Protein AF-A0A661D2Q2-F1 (afdb_monomer)

Nearest PDB structures (foldseek):
  5k8j-assembly1_B  TM=7.594E-01  e=9.025E-04  Caulobacter vibrioides CB15
  6a7v-assembly1_E  TM=7.269E-01  e=4.805E-04  Mycobacterium tuberculosis H37Rv
  5wzf-assembly1_A  TM=7.822E-01  e=3.571E-03  Mycobacterium tuberculosis H37Rv
  5x3t-assembly1_H  TM=7.575E-01  e=4.004E-03  Mycobacterium tuberculosis H37Rv

Structure (mmCIF, N/CA/C/O backbone):
data_AF-A0A661D2Q2-F1
#
_entry.id   AF-A0A661D2Q2-F1
#
loop_
_atom_site.group_PDB
_atom_site.id
_atom_site.type_symbol
_atom_site.label_atom_id
_atom_site.label_alt_id
_atom_site.label_comp_id
_atom_site.label_asym_id
_atom_site.label_entity_id
_atom_site.label_seq_id
_atom_site.pdbx_PDB_ins_code
_atom_site.Cartn_x
_atom_site.Cartn_y
_atom_site.Cartn_z
_atom_site.occupancy
_atom_site.B_iso_or_equiv
_atom_site.auth_seq_id
_atom_site.auth_comp_id
_atom_site.auth_asym_id
_atom_site.auth_atom_id
_atom_site.pdbx_PDB_model_num
ATOM 1 N N . MET A 1 1 ? -8.482 -18.366 -6.933 1.00 68.25 1 MET A N 1
ATOM 2 C CA . MET A 1 1 ? -9.288 -17.182 -6.564 1.00 68.25 1 MET A CA 1
ATOM 3 C C . MET A 1 1 ? -8.490 -15.946 -6.938 1.00 68.25 1 MET A C 1
ATOM 5 O O . MET A 1 1 ? -7.270 -16.013 -6.867 1.00 68.25 1 MET A O 1
ATOM 9 N N . GLN A 1 2 ? -9.140 -14.883 -7.417 1.00 86.88 2 GLN A N 1
ATOM 10 C CA . GLN A 1 2 ? -8.459 -13.599 -7.615 1.00 86.88 2 GLN A CA 1
ATOM 11 C C . GLN A 1 2 ? -8.258 -12.943 -6.251 1.00 86.88 2 GLN A C 1
ATOM 13 O O . GLN A 1 2 ? -9.174 -12.979 -5.433 1.00 86.88 2 GLN A O 1
ATOM 18 N N . SER A 1 3 ? -7.082 -12.368 -6.014 1.00 96.06 3 SER A N 1
ATOM 19 C CA . SER A 1 3 ? -6.831 -11.619 -4.785 1.00 96.06 3 SER A CA 1
ATOM 20 C C . SER A 1 3 ? -7.649 -10.328 -4.757 1.00 96.06 3 SER A C 1
ATOM 22 O O . SER A 1 3 ? -7.970 -9.741 -5.795 1.00 96.06 3 SER A O 1
ATOM 24 N N . THR A 1 4 ? -7.977 -9.882 -3.559 1.00 97.88 4 THR A N 1
ATOM 25 C CA . THR A 1 4 ? -8.822 -8.728 -3.274 1.00 97.88 4 THR A CA 1
ATOM 26 C C . THR A 1 4 ? -7.979 -7.504 -2.924 1.00 97.88 4 THR A C 1
ATOM 28 O O . THR A 1 4 ? -6.923 -7.608 -2.302 1.00 97.88 4 THR A O 1
ATOM 31 N N . VAL A 1 5 ? -8.417 -6.323 -3.359 1.00 98.19 5 VAL A N 1
ATOM 32 C CA . VAL A 1 5 ? -7.674 -5.071 -3.166 1.00 98.19 5 VAL A CA 1
ATOM 33 C C . VAL A 1 5 ? -8.618 -3.978 -2.691 1.00 98.19 5 VAL A C 1
ATOM 35 O O . VAL A 1 5 ? -9.553 -3.605 -3.401 1.00 98.19 5 VAL A O 1
ATOM 38 N N . TYR A 1 6 ? -8.330 -3.412 -1.523 1.00 98.19 6 TYR A N 1
ATOM 39 C CA . TYR A 1 6 ? -8.905 -2.146 -1.094 1.00 98.19 6 TYR A CA 1
ATOM 40 C C . TYR A 1 6 ? -8.216 -0.989 -1.818 1.00 98.19 6 TYR A C 1
ATOM 42 O O . TYR A 1 6 ? -7.000 -0.831 -1.715 1.00 98.19 6 TYR A O 1
ATOM 50 N N . VAL A 1 7 ? -8.979 -0.171 -2.538 1.00 97.81 7 VAL A N 1
ATOM 51 C CA . VAL A 1 7 ? -8.455 0.993 -3.258 1.00 97.81 7 VAL A CA 1
ATOM 52 C C . VAL A 1 7 ? -8.667 2.245 -2.415 1.00 97.81 7 VAL A C 1
ATOM 54 O O . VAL A 1 7 ? -9.795 2.699 -2.236 1.00 97.81 7 VAL A O 1
ATOM 57 N N . GLU A 1 8 ? -7.585 2.818 -1.897 1.00 97.00 8 GLU A N 1
ATOM 58 C CA . GLU A 1 8 ? -7.638 4.058 -1.122 1.00 97.00 8 GLU A CA 1
ATOM 59 C C . GLU A 1 8 ? -7.750 5.297 -2.038 1.00 97.00 8 GLU A C 1
ATOM 61 O O . GLU A 1 8 ? -7.442 5.262 -3.236 1.00 97.00 8 GLU A O 1
ATOM 66 N N . THR A 1 9 ? -8.242 6.407 -1.487 1.00 96.12 9 THR A N 1
ATOM 67 C CA . THR A 1 9 ? -8.578 7.645 -2.202 1.00 96.12 9 THR A CA 1
ATOM 68 C C . THR A 1 9 ? -7.434 8.227 -3.029 1.00 96.12 9 THR A C 1
ATOM 70 O O . THR A 1 9 ? -7.682 8.720 -4.137 1.00 96.12 9 THR A O 1
ATOM 73 N N . SER A 1 10 ? -6.182 8.155 -2.567 1.00 95.69 10 SER A N 1
ATOM 74 C CA . SER A 1 10 ? -5.027 8.648 -3.336 1.00 95.69 10 SER A CA 1
ATOM 75 C C . SER A 1 10 ? -4.921 8.017 -4.733 1.00 95.69 10 SER A C 1
ATOM 77 O O . SER A 1 10 ? -4.612 8.716 -5.701 1.00 95.69 10 SER A O 1
ATOM 79 N N . ILE A 1 11 ? -5.270 6.733 -4.879 1.00 96.88 11 ILE A N 1
ATOM 80 C CA . ILE A 1 11 ? -5.280 6.024 -6.168 1.00 96.88 11 ILE A CA 1
ATOM 81 C C . ILE A 1 11 ? -6.288 6.673 -7.121 1.00 96.88 11 ILE A C 1
ATOM 83 O O . ILE A 1 11 ? -5.974 6.991 -8.269 1.00 96.88 11 ILE A O 1
ATOM 87 N N . ILE A 1 12 ? -7.499 6.928 -6.624 1.00 95.75 12 ILE A N 1
ATOM 88 C CA . ILE A 1 12 ? -8.592 7.544 -7.385 1.00 95.75 12 ILE A CA 1
ATOM 89 C C . ILE A 1 12 ? -8.235 8.976 -7.796 1.00 95.75 12 ILE A C 1
ATOM 91 O O . ILE A 1 12 ? -8.515 9.409 -8.922 1.00 95.75 12 ILE A O 1
ATOM 95 N N . ASN A 1 13 ? -7.568 9.707 -6.903 1.00 94.69 13 ASN A N 1
ATOM 96 C CA . ASN A 1 13 ? -7.086 11.051 -7.178 1.00 94.69 13 ASN A CA 1
ATOM 97 C C . ASN A 1 13 ? -6.045 11.052 -8.302 1.00 94.69 13 ASN A C 1
ATOM 99 O O . ASN A 1 13 ? -6.193 11.829 -9.244 1.00 94.69 13 ASN A O 1
ATOM 103 N N . TYR A 1 14 ? -5.054 10.159 -8.274 1.00 95.25 14 TYR A N 1
ATOM 104 C CA . TYR A 1 14 ? -4.035 10.093 -9.325 1.00 95.25 14 TYR A CA 1
ATOM 105 C C . TYR A 1 14 ? -4.557 9.630 -10.687 1.00 95.25 14 TYR A C 1
ATOM 107 O O . TYR A 1 14 ? -4.026 10.054 -11.711 1.00 95.25 14 TYR A O 1
ATOM 115 N N . LEU A 1 15 ? -5.618 8.820 -10.726 1.00 94.38 15 LEU A N 1
ATOM 116 C CA . LEU A 1 15 ? -6.247 8.401 -11.984 1.00 94.38 15 LEU A CA 1
ATOM 117 C C . LEU A 1 15 ? -7.006 9.522 -12.698 1.00 94.38 15 LEU A C 1
ATOM 119 O O . LEU A 1 15 ? -7.237 9.435 -13.902 1.00 94.38 15 LEU A O 1
ATOM 123 N N . THR A 1 16 ? -7.435 10.547 -11.961 1.00 91.88 16 THR A N 1
ATOM 124 C CA . THR A 1 16 ? -8.342 11.589 -12.470 1.00 91.88 16 THR A CA 1
ATOM 125 C C . THR A 1 16 ? -7.744 12.992 -12.462 1.00 91.88 16 THR A C 1
ATOM 127 O O . THR A 1 16 ? -8.302 13.892 -13.096 1.00 91.88 16 THR A O 1
ATOM 130 N N . ALA A 1 17 ? -6.633 13.188 -11.749 1.00 89.62 17 ALA A N 1
ATOM 131 C CA . ALA A 1 17 ? -5.903 14.443 -11.706 1.00 89.62 17 ALA A CA 1
ATOM 132 C C . ALA A 1 17 ? -5.333 14.814 -13.082 1.00 89.62 17 ALA A C 1
ATOM 134 O O . ALA A 1 17 ? -5.043 13.957 -13.918 1.00 89.62 17 ALA A O 1
ATOM 135 N N . LEU A 1 18 ? -5.161 16.118 -13.301 1.00 90.25 18 LEU A N 1
ATOM 136 C CA . LEU A 1 18 ? -4.379 16.602 -14.433 1.00 90.25 18 LEU A CA 1
ATOM 137 C C . LEU A 1 18 ? -2.919 16.152 -14.274 1.00 90.25 18 LEU A C 1
ATOM 139 O O . LEU A 1 18 ? -2.467 16.008 -13.132 1.00 90.25 18 LEU A O 1
ATOM 143 N N . PRO A 1 19 ? -2.189 15.951 -15.385 1.00 92.00 19 PRO A N 1
ATOM 144 C CA . PRO A 1 19 ? -0.756 15.703 -15.330 1.00 92.00 19 PRO A CA 1
ATOM 145 C C . PRO A 1 19 ? -0.065 16.756 -14.463 1.00 92.00 19 PRO A C 1
ATOM 147 O O . PRO A 1 19 ? -0.257 17.954 -14.672 1.00 92.00 19 PRO A O 1
ATOM 150 N N . SER A 1 20 ? 0.674 16.300 -13.457 1.00 93.31 20 SER A N 1
ATOM 151 C CA . SER A 1 20 ? 1.458 17.181 -12.598 1.00 93.31 20 SER A CA 1
ATOM 152 C C . SER A 1 20 ? 2.745 17.608 -13.299 1.00 93.31 20 SER A C 1
ATOM 154 O O . SER A 1 20 ? 3.347 16.817 -14.021 1.00 93.31 20 SER A O 1
ATOM 156 N N . GLU A 1 21 ? 3.194 18.837 -13.047 1.00 94.25 21 GLU A N 1
ATOM 157 C CA . GLU A 1 21 ? 4.542 19.292 -13.422 1.00 94.25 21 GLU A CA 1
ATOM 158 C C . GLU A 1 21 ? 5.603 18.814 -12.419 1.00 94.25 21 GLU A C 1
ATOM 160 O O . GLU A 1 21 ? 6.773 18.673 -12.766 1.00 94.25 21 GLU A O 1
ATOM 165 N N . ASP A 1 22 ? 5.198 18.517 -11.178 1.00 96.31 22 ASP A N 1
ATOM 166 C CA . ASP A 1 22 ? 6.079 17.893 -10.193 1.00 96.31 22 ASP A CA 1
ATOM 167 C C . ASP A 1 22 ? 6.414 16.455 -10.613 1.00 96.31 22 ASP A C 1
ATOM 169 O O . ASP A 1 22 ? 5.520 15.614 -10.740 1.00 96.31 22 ASP A O 1
ATOM 173 N N . PHE A 1 23 ? 7.707 16.176 -10.793 1.00 94.50 23 PHE A N 1
ATOM 174 C CA . PHE A 1 23 ? 8.214 14.911 -11.328 1.00 94.50 23 PHE A CA 1
ATOM 175 C C . PHE A 1 23 ? 7.770 13.688 -10.516 1.00 94.50 23 PHE A C 1
ATOM 177 O O . PHE A 1 23 ? 7.342 12.688 -11.092 1.00 94.50 23 PHE A O 1
ATOM 184 N N . LEU A 1 24 ? 7.835 13.756 -9.182 1.00 93.25 24 LEU A N 1
ATOM 185 C CA . LEU A 1 24 ? 7.478 12.623 -8.319 1.00 93.25 24 LEU A CA 1
ATOM 186 C C . LEU A 1 24 ? 5.975 12.335 -8.377 1.00 93.25 24 LEU A C 1
ATOM 188 O O . LEU A 1 24 ? 5.543 11.180 -8.465 1.00 93.25 24 LEU A O 1
ATOM 192 N N . THR A 1 25 ? 5.172 13.393 -8.386 1.00 94.38 25 THR A N 1
ATOM 193 C CA . THR A 1 25 ? 3.722 13.310 -8.552 1.00 94.38 25 THR A CA 1
ATOM 194 C C . THR A 1 25 ? 3.364 12.760 -9.933 1.00 94.38 25 THR A C 1
ATOM 196 O O . THR A 1 25 ? 2.524 11.866 -10.030 1.00 94.38 25 THR A O 1
ATOM 199 N N . ALA A 1 26 ? 4.024 13.228 -10.995 1.00 95.50 26 ALA A N 1
ATOM 200 C CA . ALA A 1 26 ? 3.820 12.749 -12.360 1.00 95.50 26 ALA A CA 1
ATOM 201 C C . ALA A 1 26 ? 4.183 11.262 -12.509 1.00 95.50 26 ALA A C 1
ATOM 203 O O . ALA A 1 26 ? 3.417 10.491 -13.089 1.00 95.50 26 ALA A O 1
ATOM 204 N N . ALA A 1 27 ? 5.299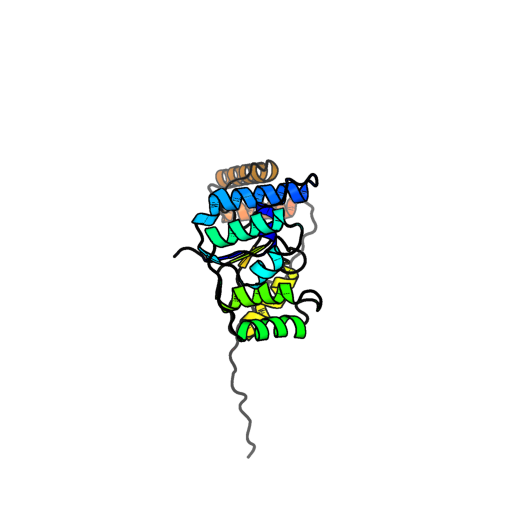 10.825 -11.917 1.00 94.25 27 ALA A N 1
ATOM 205 C CA . ALA A 1 27 ? 5.687 9.416 -11.883 1.00 94.25 27 ALA A CA 1
ATOM 206 C C . ALA A 1 27 ? 4.634 8.559 -11.158 1.00 94.25 27 ALA A C 1
ATOM 208 O O . ALA A 1 27 ? 4.195 7.534 -11.681 1.00 94.25 27 ALA A O 1
ATOM 209 N N . SER A 1 28 ? 4.154 9.010 -9.996 1.00 95.38 28 SER A N 1
ATOM 210 C CA . SER A 1 28 ? 3.103 8.318 -9.233 1.00 95.38 28 SER A CA 1
ATOM 211 C C . SER A 1 28 ? 1.793 8.224 -10.025 1.00 95.38 28 SER A C 1
ATOM 213 O O . SER A 1 28 ? 1.157 7.166 -10.058 1.00 95.38 28 SER A O 1
ATOM 215 N N . GLN A 1 29 ? 1.414 9.290 -10.741 1.00 96.12 29 GLN A N 1
ATOM 216 C CA . GLN A 1 29 ? 0.282 9.288 -11.674 1.00 96.12 29 GLN A CA 1
ATOM 217 C C . GLN A 1 29 ? 0.465 8.245 -12.777 1.00 96.12 29 GLN A C 1
ATOM 219 O O . GLN A 1 29 ? -0.434 7.433 -13.005 1.00 96.12 29 GLN A O 1
ATOM 224 N N . GLN A 1 30 ? 1.628 8.226 -13.430 1.00 95.38 30 GLN A N 1
ATOM 225 C CA . GLN A 1 30 ? 1.919 7.293 -14.514 1.00 95.38 30 GLN A CA 1
ATOM 226 C C . GLN A 1 30 ? 1.885 5.838 -14.034 1.00 95.38 30 GLN A C 1
ATOM 228 O O . GLN A 1 30 ? 1.201 5.013 -14.639 1.00 95.38 30 GLN A O 1
ATOM 233 N N . ILE A 1 31 ? 2.541 5.522 -12.915 1.00 95.50 31 ILE A N 1
ATOM 234 C CA . ILE A 1 31 ? 2.532 4.173 -12.331 1.00 95.50 31 ILE A CA 1
ATOM 235 C C . ILE A 1 31 ? 1.097 3.757 -11.981 1.00 95.50 31 ILE A C 1
ATOM 237 O O . ILE A 1 31 ? 0.693 2.632 -12.273 1.00 95.50 31 ILE A O 1
ATOM 241 N N . THR A 1 32 ? 0.300 4.660 -11.402 1.00 96.94 32 THR A N 1
ATOM 242 C CA . THR A 1 32 ? -1.103 4.377 -11.059 1.00 96.94 32 THR A CA 1
ATOM 243 C C . THR A 1 32 ? -1.937 4.072 -12.301 1.00 96.94 32 THR A C 1
ATOM 245 O O . THR A 1 32 ? -2.688 3.097 -12.317 1.00 96.94 32 THR A O 1
ATOM 248 N N . GLN A 1 33 ? -1.790 4.870 -13.362 1.00 95.69 33 GLN A N 1
ATOM 249 C CA . GLN A 1 33 ? -2.492 4.652 -14.627 1.00 95.69 33 GLN A CA 1
ATOM 250 C C . GLN A 1 33 ? -2.089 3.331 -15.285 1.00 95.69 33 GLN A C 1
ATOM 252 O O . GLN A 1 33 ? -2.952 2.608 -15.783 1.00 95.69 33 GLN A O 1
ATOM 257 N N . GLU A 1 34 ? -0.801 2.993 -15.275 1.00 95.25 34 GLU A N 1
ATOM 258 C CA . GLU A 1 34 ? -0.303 1.741 -15.843 1.00 95.25 34 GLU A CA 1
ATOM 259 C C . GLU A 1 34 ? -0.795 0.528 -15.050 1.00 95.25 34 GLU A C 1
ATOM 261 O O . GLU A 1 34 ? -1.302 -0.425 -15.648 1.00 95.25 34 GLU A O 1
ATOM 266 N N . TRP A 1 35 ? -0.763 0.591 -13.714 1.00 96.50 35 TRP A N 1
ATOM 267 C CA . TRP A 1 35 ? -1.344 -0.446 -12.861 1.00 96.50 35 TRP A CA 1
ATOM 268 C C . TRP A 1 35 ? -2.839 -0.619 -13.148 1.00 96.50 35 TRP A C 1
ATOM 270 O O . TRP A 1 35 ? -3.326 -1.735 -13.345 1.00 96.50 35 TRP A O 1
ATOM 280 N N . TRP A 1 36 ? -3.570 0.491 -13.254 1.00 95.81 36 TRP A N 1
ATOM 281 C CA . TRP A 1 36 ? -5.003 0.470 -13.522 1.00 95.81 36 TRP A CA 1
ATOM 282 C C . TRP A 1 36 ? -5.338 -0.125 -14.890 1.00 95.81 36 TRP A C 1
ATOM 284 O O . TRP A 1 36 ? -6.292 -0.884 -15.019 1.00 95.81 36 TRP A O 1
ATOM 294 N N . LYS A 1 37 ? -4.558 0.172 -15.930 1.00 94.25 37 LYS A N 1
ATOM 295 C CA . LYS A 1 37 ? -4.797 -0.378 -17.272 1.00 94.25 37 LYS A CA 1
ATOM 296 C C . LYS A 1 37 ? -4.416 -1.855 -17.368 1.00 94.25 37 LYS A C 1
ATOM 298 O O . LYS A 1 37 ? -5.148 -2.624 -17.983 1.00 94.25 37 LYS A O 1
ATOM 303 N N . LYS A 1 38 ? -3.278 -2.244 -16.784 1.00 93.44 38 LYS A N 1
ATOM 304 C CA . LYS A 1 38 ? -2.646 -3.552 -17.032 1.00 93.44 38 LYS A CA 1
ATOM 305 C C . LYS A 1 38 ? -2.925 -4.594 -15.956 1.00 93.44 38 LYS A C 1
ATOM 307 O O . LYS A 1 38 ? -3.010 -5.774 -16.267 1.00 93.44 38 LYS A O 1
ATOM 312 N N . ARG A 1 39 ? -3.026 -4.184 -14.691 1.00 93.69 39 ARG A N 1
ATOM 313 C CA . ARG A 1 39 ? -3.014 -5.102 -13.541 1.00 93.69 39 ARG A CA 1
ATOM 314 C C . ARG A 1 39 ? -4.356 -5.216 -12.838 1.00 93.69 39 ARG A C 1
ATOM 316 O O . ARG A 1 39 ? -4.647 -6.291 -12.326 1.00 93.69 39 ARG A O 1
ATOM 323 N N . ARG A 1 40 ? -5.200 -4.179 -12.856 1.00 94.12 40 ARG A N 1
ATOM 324 C CA . ARG A 1 40 ? -6.448 -4.163 -12.068 1.00 94.12 40 ARG A CA 1
ATOM 325 C C . ARG A 1 40 ? -7.366 -5.368 -12.294 1.00 94.12 40 ARG A C 1
ATOM 327 O O . ARG A 1 40 ? -8.024 -5.800 -11.365 1.00 94.12 40 ARG A O 1
ATOM 334 N N . PHE A 1 41 ? -7.407 -5.911 -13.514 1.00 93.88 41 PHE A N 1
ATOM 335 C CA . PHE A 1 41 ? -8.289 -7.025 -13.888 1.00 93.88 41 PHE A CA 1
ATOM 336 C C . PHE A 1 41 ? -7.857 -8.382 -13.317 1.00 93.88 41 PHE A C 1
ATOM 338 O O . PHE A 1 41 ? -8.608 -9.350 -13.404 1.00 93.88 41 PHE A O 1
ATOM 345 N N . HIS A 1 42 ? -6.655 -8.462 -12.744 1.00 94.12 42 HIS A N 1
ATOM 346 C CA . HIS A 1 42 ? -6.187 -9.641 -12.017 1.00 94.12 42 HIS A CA 1
ATOM 347 C C . HIS A 1 42 ? -6.705 -9.686 -10.573 1.00 94.12 42 HIS A C 1
ATOM 349 O O . HIS A 1 42 ? -6.500 -10.689 -9.889 1.00 94.12 42 HIS A O 1
ATOM 355 N N . PHE A 1 43 ? -7.355 -8.612 -10.121 1.00 95.81 43 PHE A N 1
ATOM 356 C CA . PHE A 1 43 ? -7.797 -8.425 -8.751 1.00 95.81 43 PHE A CA 1
ATOM 357 C C . PHE A 1 43 ? -9.281 -8.090 -8.691 1.00 95.81 43 PHE A C 1
ATOM 359 O O . PHE A 1 43 ? -9.841 -7.473 -9.601 1.00 95.81 43 PHE A O 1
ATOM 366 N N . GLN A 1 44 ? -9.894 -8.417 -7.560 1.00 96.75 44 GLN A N 1
ATOM 367 C CA . GLN A 1 44 ? -11.212 -7.911 -7.221 1.00 96.75 44 GLN A CA 1
ATOM 368 C C . GLN A 1 44 ? -11.063 -6.641 -6.383 1.00 96.75 44 GLN A C 1
ATOM 370 O O . GLN A 1 44 ? -10.516 -6.671 -5.282 1.00 96.75 44 GLN A O 1
ATOM 375 N N . LEU A 1 45 ? -11.502 -5.511 -6.933 1.00 97.44 45 LEU A N 1
ATOM 376 C CA . LEU A 1 45 ? -11.341 -4.210 -6.290 1.00 97.44 45 LEU A CA 1
ATOM 377 C C . LEU A 1 45 ? -12.526 -3.892 -5.385 1.00 97.44 45 LEU A C 1
ATOM 379 O O . LEU A 1 45 ? -13.665 -4.170 -5.749 1.00 97.44 45 LEU A O 1
ATOM 383 N N . TYR A 1 46 ? -12.252 -3.229 -4.267 1.00 97.94 46 TYR A N 1
ATOM 384 C CA . TYR A 1 46 ? -13.250 -2.756 -3.317 1.00 97.94 46 TYR A CA 1
ATOM 385 C C . TYR A 1 46 ? -12.903 -1.357 -2.803 1.00 97.94 46 TYR A C 1
ATOM 387 O O . TYR A 1 46 ? -11.734 -0.977 -2.729 1.00 97.94 46 TYR A O 1
ATOM 395 N N . ILE A 1 47 ? -13.929 -0.597 -2.429 1.00 97.62 47 ILE A N 1
ATOM 396 C CA . ILE A 1 47 ? -13.815 0.710 -1.766 1.00 97.62 47 ILE A CA 1
ATOM 397 C C . ILE A 1 47 ? -14.778 0.779 -0.579 1.00 97.62 47 ILE A C 1
ATOM 399 O O . ILE A 1 47 ? -15.711 -0.013 -0.479 1.00 97.62 47 ILE A O 1
ATOM 403 N N . SER A 1 48 ? -14.608 1.763 0.301 1.00 97.00 48 SER A N 1
ATOM 404 C CA . SER A 1 48 ? -15.583 2.083 1.352 1.00 97.00 48 SER A CA 1
ATOM 405 C C . SER A 1 48 ? -16.280 3.415 1.090 1.00 97.00 48 SER A C 1
ATOM 407 O O . S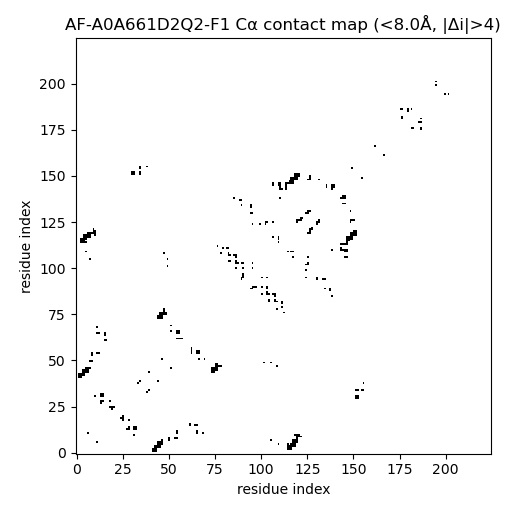ER A 1 48 ? -15.858 4.210 0.243 1.00 97.00 48 SER A O 1
ATOM 409 N N . SER A 1 49 ? -17.338 3.708 1.851 1.00 95.44 49 SER A N 1
ATOM 410 C CA . SER A 1 49 ? -17.980 5.025 1.757 1.00 95.44 49 SER A CA 1
ATOM 411 C C . SER A 1 49 ? -17.085 6.166 2.262 1.00 95.44 49 SER A C 1
ATOM 413 O O . SER A 1 49 ? -17.346 7.316 1.908 1.00 95.44 49 SER A O 1
ATOM 415 N N . LEU A 1 50 ? -16.003 5.869 3.001 1.00 96.06 50 LEU A N 1
ATOM 416 C CA . LEU A 1 50 ? -14.969 6.851 3.341 1.00 96.06 50 LEU A CA 1
ATOM 417 C C . LEU A 1 50 ? -14.280 7.359 2.069 1.00 96.06 50 LEU A C 1
ATOM 419 O O . LEU A 1 50 ? -14.251 8.564 1.846 1.00 96.06 50 LEU A O 1
ATOM 423 N N . VAL A 1 51 ? -13.900 6.462 1.153 1.00 96.38 51 VAL A N 1
ATOM 424 C CA . VAL A 1 51 ? -13.341 6.852 -0.157 1.00 96.38 51 VAL A CA 1
ATOM 425 C C . VAL A 1 51 ? -14.336 7.714 -0.933 1.00 96.38 51 VAL A C 1
ATOM 427 O O . VAL A 1 51 ? -13.984 8.751 -1.489 1.00 96.38 51 VAL A O 1
ATOM 430 N N . VAL A 1 52 ? -15.620 7.340 -0.921 1.00 95.06 52 VAL A N 1
ATOM 431 C CA . VAL A 1 52 ? -16.689 8.119 -1.573 1.00 95.06 52 VAL A CA 1
ATOM 432 C C . VAL A 1 52 ? -16.851 9.515 -0.954 1.00 95.06 52 VAL A C 1
ATOM 434 O O . VAL A 1 52 ? -17.181 10.465 -1.668 1.00 95.06 52 VAL A O 1
ATOM 437 N N . LYS A 1 53 ? -16.651 9.661 0.361 1.00 94.81 53 LYS A N 1
ATOM 438 C CA . LYS A 1 53 ? -16.656 10.958 1.054 1.00 94.81 53 LYS A CA 1
ATOM 439 C C . LYS A 1 53 ? -15.444 11.789 0.631 1.00 94.81 53 LYS A C 1
ATOM 441 O O . LYS A 1 53 ? -15.613 12.954 0.287 1.00 94.81 53 LYS A O 1
ATOM 446 N N . GLU A 1 54 ? -14.260 11.193 0.591 1.00 94.88 54 GLU A N 1
ATOM 447 C CA . GLU A 1 54 ? -13.011 11.916 0.356 1.00 94.88 54 GLU A CA 1
ATOM 448 C C . GLU A 1 54 ? -12.834 12.373 -1.093 1.00 94.88 54 GLU A C 1
ATOM 450 O O . GLU A 1 54 ? -12.383 13.490 -1.347 1.00 94.88 54 GLU A O 1
ATOM 455 N N . VAL A 1 55 ? -13.282 11.581 -2.073 1.00 94.19 55 VAL A N 1
ATOM 456 C CA . VAL A 1 55 ? -13.217 11.993 -3.488 1.00 94.19 55 VAL A CA 1
ATOM 457 C C . VAL A 1 55 ? -14.082 13.219 -3.800 1.00 94.19 55 VAL A C 1
ATOM 459 O O . VAL A 1 55 ? -13.881 13.868 -4.835 1.00 94.19 55 VAL A O 1
ATOM 462 N N . LYS A 1 56 ? -15.043 13.547 -2.922 1.00 92.19 56 LYS A N 1
ATOM 463 C CA . LYS A 1 56 ? -15.884 14.745 -3.037 1.00 92.19 56 LYS A CA 1
ATOM 464 C C . LYS A 1 56 ? -15.148 16.025 -2.659 1.00 92.19 56 LYS A C 1
ATOM 466 O O . LYS A 1 56 ? -15.624 17.096 -3.026 1.00 92.19 56 LYS A O 1
ATOM 471 N N . TYR A 1 57 ? -14.001 15.941 -1.991 1.00 87.31 57 TYR A N 1
ATOM 472 C CA . TYR A 1 57 ? -13.184 17.115 -1.718 1.00 87.31 57 TYR A CA 1
ATOM 473 C C . TYR A 1 57 ? -12.529 17.643 -3.007 1.00 87.31 57 TYR A C 1
ATOM 475 O O . TYR A 1 57 ? -12.005 16.883 -3.828 1.00 87.31 57 TYR A O 1
ATOM 483 N N . GLY A 1 58 ? -12.534 18.967 -3.179 1.00 83.00 58 GLY A N 1
ATOM 484 C CA . GLY A 1 58 ? -11.911 19.660 -4.311 1.00 83.00 58 GLY A CA 1
ATOM 485 C C . GLY A 1 58 ? -12.901 20.290 -5.297 1.00 83.00 58 GLY A C 1
ATOM 486 O O . GLY A 1 58 ? -14.045 20.593 -4.965 1.00 83.00 58 GLY A O 1
ATOM 487 N N . GLY A 1 59 ? -12.425 20.559 -6.517 1.00 85.44 59 GLY A N 1
ATOM 488 C CA . GLY A 1 59 ? -13.197 21.246 -7.555 1.00 85.44 59 GLY A CA 1
ATOM 489 C C . GLY A 1 59 ? -14.252 20.358 -8.225 1.00 85.44 59 GLY A C 1
ATOM 490 O O . GLY A 1 59 ? -14.019 19.173 -8.462 1.00 85.44 59 GLY A O 1
ATOM 491 N N . LYS A 1 60 ? -15.386 20.962 -8.614 1.00 87.69 60 LYS A N 1
ATOM 492 C CA . LYS A 1 60 ? -16.572 20.275 -9.172 1.00 87.69 60 LYS A CA 1
ATOM 493 C C . LYS A 1 60 ? -16.248 19.264 -10.280 1.00 87.69 60 LYS A C 1
ATOM 495 O O . LYS A 1 60 ? -16.756 18.147 -10.259 1.00 87.69 60 LYS A O 1
ATOM 500 N N . GLU A 1 61 ? -15.394 19.640 -11.230 1.00 87.50 61 GLU A N 1
ATOM 501 C CA . GLU A 1 61 ? -15.061 18.791 -12.380 1.00 87.50 61 GLU A CA 1
ATOM 502 C C . GLU A 1 61 ? -14.174 17.593 -11.999 1.00 87.50 61 GLU A C 1
ATOM 504 O O . GLU A 1 61 ? -14.379 16.486 -12.498 1.00 87.50 61 GLU A O 1
ATOM 509 N N . ALA A 1 62 ? -13.235 17.775 -11.064 1.00 86.38 62 ALA A N 1
ATOM 510 C CA . ALA A 1 62 ? -12.416 16.681 -10.542 1.00 86.38 62 ALA A CA 1
ATOM 511 C C . ALA A 1 62 ? -13.279 15.684 -9.754 1.00 86.38 62 ALA A C 1
ATOM 513 O O . ALA A 1 62 ? -13.217 14.479 -9.998 1.00 86.38 62 ALA A O 1
ATOM 514 N N . THR A 1 63 ? -14.155 16.185 -8.879 1.00 90.69 63 THR A N 1
ATOM 515 C CA . THR A 1 63 ? -15.126 15.367 -8.140 1.00 90.69 63 THR A CA 1
ATOM 516 C C . THR A 1 63 ? -16.027 14.568 -9.079 1.00 90.69 63 THR A C 1
ATOM 518 O O . THR A 1 63 ? -16.224 13.372 -8.867 1.00 90.69 63 THR A O 1
ATOM 521 N N . ARG A 1 64 ? -16.536 15.192 -10.151 1.00 92.50 64 ARG A N 1
ATOM 522 C CA . ARG A 1 64 ? -17.379 14.524 -11.151 1.00 92.50 64 ARG A CA 1
ATOM 523 C C . ARG A 1 64 ? -16.660 13.334 -11.791 1.00 92.50 64 ARG A C 1
ATOM 525 O O . ARG A 1 64 ? -17.220 12.241 -11.831 1.00 92.50 64 ARG A O 1
ATOM 532 N N . LYS A 1 65 ? -15.415 13.526 -12.245 1.00 91.44 65 LYS A N 1
ATOM 533 C CA . LYS A 1 65 ? -14.597 12.456 -12.846 1.00 91.44 65 LYS A CA 1
ATOM 534 C C . LYS A 1 65 ? -14.327 11.312 -11.866 1.00 91.44 65 LYS A C 1
ATOM 536 O O . LYS A 1 65 ? -14.452 10.151 -12.244 1.00 91.44 65 LYS A O 1
ATOM 541 N N . ARG A 1 66 ? -14.007 11.628 -10.606 1.00 94.38 66 ARG A N 1
ATOM 542 C CA . ARG A 1 66 ? -13.763 10.623 -9.555 1.00 94.38 66 ARG A CA 1
ATOM 543 C C . ARG A 1 66 ? -15.007 9.793 -9.264 1.00 94.38 66 ARG A C 1
ATOM 545 O O . ARG A 1 66 ? -14.933 8.572 -9.289 1.00 94.38 66 ARG A O 1
ATOM 552 N N . LEU A 1 67 ? -16.156 10.435 -9.052 1.00 92.88 67 LEU A N 1
ATOM 553 C CA . LEU A 1 67 ? -17.414 9.731 -8.784 1.00 92.88 67 LEU A CA 1
ATOM 554 C C . LEU A 1 67 ? -17.835 8.838 -9.958 1.00 92.88 67 LEU A C 1
ATOM 556 O O . LEU A 1 67 ? -18.264 7.709 -9.730 1.00 92.88 67 LEU A O 1
ATOM 560 N N . GLN A 1 68 ? -17.657 9.311 -11.196 1.00 92.69 68 GLN A N 1
ATOM 561 C CA . GLN A 1 68 ? -17.929 8.514 -12.394 1.00 92.69 68 GLN A CA 1
ATOM 562 C C . GLN A 1 68 ? -17.039 7.260 -12.453 1.00 92.69 68 GLN A C 1
ATOM 564 O O . GLN A 1 68 ? -17.533 6.176 -12.752 1.00 92.69 68 GLN A O 1
ATOM 569 N N . LEU A 1 69 ? -15.748 7.377 -12.112 1.00 91.62 69 LEU A N 1
ATOM 570 C CA . LEU A 1 69 ? -14.837 6.230 -12.049 1.00 91.62 69 LEU A CA 1
ATOM 571 C C . LEU A 1 69 ? -15.295 5.187 -11.015 1.00 91.62 69 LEU A C 1
ATOM 573 O O . LEU A 1 69 ? -15.297 3.995 -11.327 1.00 91.62 69 LEU A O 1
ATOM 577 N N . LEU A 1 70 ? -15.699 5.626 -9.815 1.00 91.56 70 LEU A N 1
ATOM 578 C CA . LEU A 1 70 ? -16.142 4.724 -8.744 1.00 91.56 70 LEU A CA 1
ATOM 579 C C . LEU A 1 70 ? -17.414 3.961 -9.132 1.00 91.56 70 LEU A C 1
ATOM 581 O O . LEU A 1 70 ? -17.449 2.738 -9.027 1.00 91.56 70 LEU A O 1
ATOM 585 N N . GLN A 1 71 ? -18.428 4.672 -9.635 1.00 87.69 71 GLN A N 1
ATOM 586 C CA . GLN A 1 71 ? -19.728 4.091 -9.992 1.00 87.69 71 GLN A CA 1
ATOM 587 C C . GLN A 1 71 ? -19.633 3.031 -11.093 1.00 87.69 71 GLN A C 1
ATOM 589 O O . GLN A 1 71 ? -20.410 2.081 -11.097 1.00 87.69 71 GLN A O 1
ATOM 594 N N . CYS A 1 72 ? -18.696 3.184 -12.028 1.00 79.12 72 CYS A N 1
ATOM 595 C CA . CYS A 1 72 ? -18.575 2.265 -13.155 1.00 79.12 72 CYS A CA 1
ATOM 596 C C . CYS A 1 72 ? -17.795 0.983 -12.834 1.00 79.12 72 CYS A C 1
ATOM 598 O O . CYS A 1 72 ? -17.923 0.017 -13.584 1.00 79.12 72 CYS A O 1
ATOM 600 N N . CYS A 1 73 ? -16.940 0.976 -11.803 1.00 77.69 73 CYS A N 1
ATOM 601 C CA . CYS A 1 73 ? -15.852 -0.006 -11.746 1.00 77.69 73 CYS A CA 1
ATOM 602 C C . CYS A 1 73 ? -15.654 -0.725 -10.408 1.00 77.69 73 CYS A C 1
ATOM 604 O O . CYS A 1 73 ? -14.925 -1.718 -10.417 1.00 77.69 73 CYS A O 1
ATOM 606 N N . ILE A 1 74 ? -16.200 -0.242 -9.280 1.00 91.75 74 ILE A N 1
ATOM 607 C CA . ILE A 1 74 ? -15.782 -0.749 -7.961 1.00 91.75 74 ILE A CA 1
ATOM 608 C C . ILE A 1 74 ? -16.960 -0.914 -6.979 1.00 91.75 74 ILE A C 1
ATOM 610 O O . ILE A 1 74 ? -17.621 0.075 -6.656 1.00 91.75 74 ILE A O 1
ATOM 614 N N . PRO A 1 75 ? -17.211 -2.134 -6.466 1.00 95.06 75 PRO A N 1
ATOM 615 C CA . PRO A 1 75 ? -18.149 -2.387 -5.372 1.00 95.06 75 PRO A CA 1
ATOM 616 C C . PRO A 1 75 ? -17.792 -1.667 -4.063 1.00 95.06 75 PRO A C 1
ATOM 618 O O . PRO A 1 75 ? -16.621 -1.435 -3.751 1.00 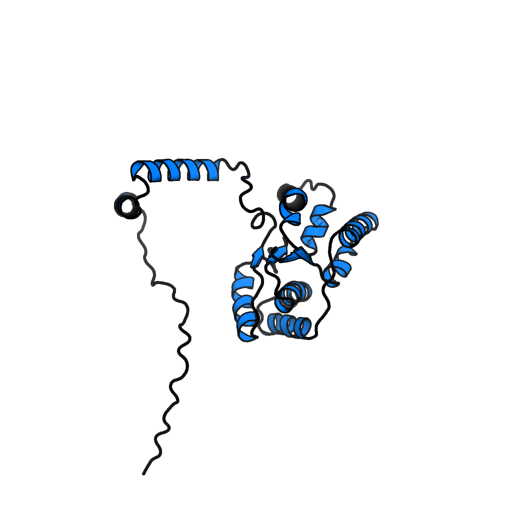95.06 75 PRO A O 1
ATOM 621 N N . LEU A 1 76 ? -18.825 -1.369 -3.271 1.00 95.75 76 LEU A N 1
ATOM 622 C CA . LEU A 1 76 ? -18.719 -0.728 -1.961 1.00 95.75 76 LEU A CA 1
ATOM 623 C C . LEU A 1 76 ? -18.799 -1.770 -0.837 1.00 95.75 76 LEU A C 1
ATOM 625 O O . LEU A 1 76 ? -19.692 -2.614 -0.847 1.00 95.75 76 LEU A O 1
ATOM 629 N N . LEU A 1 77 ? -17.900 -1.678 0.140 1.00 96.50 77 LEU A N 1
ATOM 630 C CA . LEU A 1 77 ? -17.919 -2.494 1.354 1.00 96.50 77 LEU A CA 1
ATOM 631 C C . LEU A 1 77 ? -18.937 -1.960 2.364 1.00 96.50 77 LEU A C 1
ATOM 633 O O . LEU A 1 77 ? -19.117 -0.747 2.513 1.00 96.50 77 LEU A O 1
ATOM 637 N N . GLU A 1 78 ? -19.568 -2.882 3.084 1.00 94.31 78 GLU A N 1
ATOM 638 C CA . GLU A 1 78 ? -20.461 -2.579 4.199 1.00 94.31 78 GLU A CA 1
ATOM 639 C C . GLU A 1 78 ? -19.674 -2.103 5.429 1.00 94.31 78 GLU A C 1
ATOM 641 O O . GLU A 1 78 ? -18.559 -2.558 5.694 1.00 94.31 78 GLU A O 1
ATOM 646 N N . TRP A 1 79 ? -20.259 -1.188 6.202 1.00 92.25 79 TRP A N 1
ATOM 647 C CA . TRP A 1 79 ? -19.689 -0.768 7.479 1.00 92.25 79 TRP A CA 1
ATOM 648 C C . TRP A 1 79 ? -20.113 -1.709 8.594 1.00 92.25 79 TRP A C 1
ATOM 650 O O . TRP A 1 79 ? -21.303 -1.885 8.838 1.00 92.25 79 TRP A O 1
ATOM 660 N N . GLN A 1 80 ? -19.121 -2.251 9.294 1.00 92.75 80 GLN A N 1
ATOM 661 C CA . GLN A 1 80 ? -19.310 -3.112 10.455 1.00 92.75 80 GLN A CA 1
ATOM 662 C C . GLN A 1 80 ? -18.837 -2.370 11.718 1.00 92.75 80 GLN A C 1
ATOM 664 O O . GLN A 1 80 ? -17.853 -1.625 11.627 1.00 92.75 80 GLN A O 1
ATOM 669 N N . PRO A 1 81 ? -19.512 -2.511 12.875 1.00 94.69 81 PRO A N 1
ATOM 670 C CA . PRO A 1 81 ? -19.101 -1.871 14.132 1.00 94.69 81 PRO A CA 1
ATOM 671 C C . PRO A 1 81 ? -17.625 -2.105 14.493 1.00 94.69 81 PRO A C 1
ATOM 673 O O . PRO A 1 81 ? -16.935 -1.182 14.926 1.00 94.69 81 PRO A O 1
ATOM 676 N N . GLU A 1 82 ? -17.122 -3.301 14.196 1.00 96.50 82 GLU A N 1
ATOM 677 C CA . GLU A 1 82 ? -15.754 -3.766 14.422 1.00 96.50 82 GLU A CA 1
ATOM 678 C C . GLU A 1 82 ? -14.712 -2.881 13.724 1.00 96.50 82 GLU A C 1
ATOM 680 O O . GLU A 1 82 ? -13.582 -2.750 14.193 1.00 96.50 82 GLU A O 1
ATOM 685 N N . VAL A 1 83 ? -15.084 -2.217 12.623 1.00 96.19 83 VAL A N 1
ATOM 686 C CA . VAL A 1 83 ? -14.207 -1.263 11.930 1.00 96.19 83 VAL A CA 1
ATOM 687 C C . VAL A 1 83 ? -13.887 -0.070 12.826 1.00 96.19 83 VAL A C 1
ATOM 689 O O . VAL A 1 83 ? -12.734 0.357 12.901 1.00 96.19 83 VAL A O 1
ATOM 692 N N . LEU A 1 84 ? -14.903 0.486 13.491 1.00 94.50 84 LEU A N 1
ATOM 693 C CA . LEU A 1 84 ? -14.722 1.635 14.374 1.00 94.50 84 LEU A CA 1
ATOM 694 C C . LEU A 1 84 ? -13.919 1.234 15.613 1.00 94.50 84 LEU A C 1
ATOM 696 O O . LEU A 1 84 ? -13.012 1.962 16.010 1.00 94.50 84 LEU A O 1
ATOM 700 N N . GLU A 1 85 ? -14.231 0.073 16.187 1.00 95.62 85 GLU A N 1
ATOM 701 C CA . GLU A 1 85 ? -13.527 -0.472 17.349 1.00 95.62 85 GLU A CA 1
ATOM 702 C C . GLU A 1 85 ? -12.039 -0.675 17.049 1.00 95.62 85 GLU A C 1
ATOM 704 O O . GLU A 1 85 ? -11.183 -0.179 17.781 1.00 95.62 85 GLU A O 1
ATOM 709 N N . LEU A 1 86 ? -11.720 -1.326 15.927 1.00 95.88 86 LEU A N 1
ATOM 710 C CA . LEU A 1 86 ? -10.342 -1.582 15.524 1.00 95.88 86 LEU A CA 1
ATOM 711 C C . LEU A 1 86 ? -9.571 -0.282 15.238 1.00 95.88 86 LEU A C 1
ATOM 713 O O . LEU A 1 86 ? -8.434 -0.127 15.690 1.00 95.88 86 LEU A O 1
ATOM 717 N N . ALA A 1 87 ? -10.191 0.680 14.547 1.00 94.62 87 ALA A N 1
ATOM 718 C CA . ALA A 1 87 ? -9.572 1.979 14.286 1.00 94.62 87 ALA A CA 1
ATOM 719 C C . ALA A 1 87 ? -9.286 2.764 15.580 1.00 94.62 87 ALA A C 1
ATOM 721 O O . ALA A 1 87 ? -8.224 3.374 15.713 1.00 94.62 87 ALA A O 1
ATOM 722 N N . ASP A 1 88 ? -10.200 2.724 16.552 1.00 94.31 88 ASP A N 1
ATOM 723 C CA . ASP A 1 88 ? -10.022 3.373 17.853 1.00 94.31 88 ASP A CA 1
ATOM 724 C C . ASP A 1 88 ? -8.889 2.723 18.667 1.00 94.31 88 ASP A C 1
ATOM 726 O O . ASP A 1 88 ? -8.102 3.423 19.309 1.00 94.31 88 ASP A O 1
ATOM 730 N N . ILE A 1 89 ? -8.720 1.398 18.578 1.00 94.75 89 ILE A N 1
ATOM 731 C CA . ILE A 1 89 ? -7.583 0.698 19.195 1.00 94.75 89 ILE A CA 1
ATOM 732 C C . ILE A 1 89 ? -6.252 1.189 18.605 1.00 94.75 89 ILE A C 1
ATOM 734 O O . ILE A 1 89 ? -5.323 1.461 19.370 1.00 94.75 89 ILE A O 1
ATOM 738 N N . PHE A 1 90 ? -6.146 1.370 17.281 1.00 93.75 90 PHE A N 1
ATOM 739 C CA . PHE A 1 90 ? -4.914 1.879 16.655 1.00 93.75 90 PHE A CA 1
ATOM 740 C C . PHE A 1 90 ? -4.501 3.250 17.202 1.00 93.75 90 PHE A C 1
ATOM 742 O O . PHE A 1 90 ? -3.316 3.496 17.448 1.00 93.75 90 PHE A O 1
ATOM 749 N N . VAL A 1 91 ? -5.479 4.128 17.426 1.00 90.94 91 VAL A N 1
ATOM 750 C CA . VAL A 1 91 ? -5.257 5.472 17.972 1.00 90.94 91 VAL A CA 1
ATOM 751 C C . VAL A 1 91 ? -4.907 5.403 19.461 1.00 90.94 91 VAL A C 1
ATOM 753 O O . VAL A 1 91 ? -3.899 5.966 19.886 1.00 90.94 91 VAL A O 1
ATOM 756 N N . LYS A 1 92 ? -5.667 4.644 20.261 1.00 91.38 92 LYS A N 1
ATOM 757 C CA . LYS A 1 92 ? -5.428 4.478 21.708 1.00 91.38 92 LYS A CA 1
ATOM 758 C C . LYS A 1 92 ? -4.053 3.896 22.022 1.00 91.38 92 LYS A C 1
ATOM 760 O O . LYS A 1 92 ? -3.401 4.336 22.967 1.00 91.38 92 LYS A O 1
ATOM 765 N N . GLN A 1 93 ? -3.594 2.939 21.218 1.00 90.62 93 GLN A N 1
ATOM 766 C CA . GLN A 1 93 ? -2.263 2.346 21.352 1.00 90.62 93 GLN A CA 1
ATOM 767 C C . GLN A 1 93 ? -1.146 3.205 20.733 1.00 90.62 93 GLN A C 1
ATOM 769 O O . GLN A 1 93 ? 0.017 2.803 20.743 1.00 90.62 93 GLN A O 1
ATOM 774 N N . LYS A 1 94 ? -1.469 4.404 20.221 1.00 86.56 94 LYS A N 1
ATOM 775 C CA . LYS A 1 94 ? -0.527 5.347 19.595 1.00 86.56 94 LYS A CA 1
ATOM 776 C C . LYS A 1 94 ? 0.241 4.740 18.415 1.00 86.56 94 LYS A C 1
ATOM 778 O O . LYS A 1 94 ? 1.377 5.133 18.138 1.00 86.56 94 LYS A O 1
ATOM 783 N N . ALA A 1 95 ? -0.366 3.777 17.718 1.00 84.50 95 ALA A N 1
ATOM 784 C CA . ALA A 1 95 ? 0.185 3.244 16.476 1.00 84.50 95 ALA A CA 1
ATOM 785 C C . ALA A 1 95 ? 0.052 4.269 15.338 1.00 84.50 95 ALA A C 1
ATOM 787 O O . ALA A 1 95 ? 0.929 4.357 14.480 1.00 84.50 95 ALA A O 1
ATOM 788 N N . LEU A 1 96 ? -1.006 5.083 15.394 1.00 83.75 96 LEU A N 1
ATOM 789 C CA . LEU A 1 9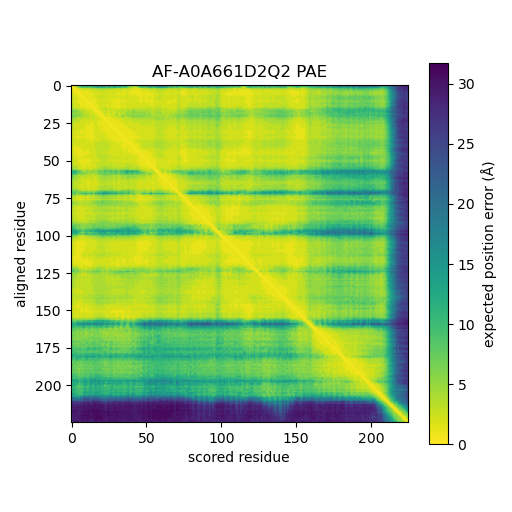6 ? -1.250 6.243 14.542 1.00 83.75 96 LEU A CA 1
ATOM 790 C C . LEU A 1 96 ? -1.388 7.510 15.395 1.00 83.75 96 LEU A C 1
ATOM 792 O O . LEU A 1 96 ? -1.759 7.450 16.567 1.00 83.75 96 LEU A O 1
ATOM 796 N N . VAL A 1 97 ? -1.080 8.663 14.801 1.00 78.81 97 VAL A N 1
ATOM 797 C CA . VAL A 1 97 ? -1.302 9.974 15.430 1.00 78.81 97 VAL A CA 1
ATOM 798 C C . VAL A 1 97 ? -2.789 10.334 15.420 1.00 78.81 97 VAL A C 1
ATOM 800 O O . VAL A 1 97 ? -3.516 9.951 14.507 1.00 78.81 97 VAL A O 1
ATOM 803 N N . ASP A 1 98 ? -3.244 11.132 16.389 1.00 68.56 98 ASP A N 1
ATOM 804 C CA . ASP A 1 98 ? -4.664 11.503 16.527 1.00 68.56 98 ASP A CA 1
ATOM 805 C C . ASP A 1 98 ? -5.247 12.227 15.303 1.00 68.56 98 ASP A C 1
ATOM 807 O O . ASP A 1 98 ? -6.457 12.186 15.072 1.00 68.56 98 ASP A O 1
ATOM 811 N N . SER A 1 99 ? -4.409 12.895 14.507 1.00 74.38 99 SER A N 1
ATOM 812 C CA . SER A 1 99 ? -4.819 13.545 13.258 1.00 74.38 99 SER A CA 1
ATOM 813 C C . SER A 1 99 ? -5.061 12.561 12.107 1.00 74.38 99 SER A C 1
ATOM 815 O O . SER A 1 99 ? -5.636 12.954 11.100 1.00 74.38 99 SER A O 1
ATOM 817 N N . ALA A 1 100 ? -4.654 11.295 12.248 1.00 79.12 100 ALA A N 1
ATOM 818 C CA . ALA A 1 100 ? -4.730 10.245 11.229 1.00 79.12 100 ALA A CA 1
ATOM 819 C C . ALA A 1 100 ? -5.898 9.262 11.477 1.00 79.12 100 ALA A C 1
ATOM 821 O O . ALA A 1 100 ? -5.812 8.073 11.175 1.00 79.12 100 ALA A O 1
ATOM 822 N N . LYS A 1 101 ? -7.010 9.741 12.052 1.00 85.75 101 LYS A N 1
ATOM 823 C CA . LYS A 1 101 ? -8.193 8.904 12.341 1.00 85.75 101 LYS A CA 1
ATOM 824 C C . LYS A 1 101 ? -8.846 8.327 11.082 1.00 85.75 101 LYS A C 1
ATOM 826 O O . LYS A 1 101 ? -9.275 7.179 11.102 1.00 85.75 101 LYS A O 1
ATOM 831 N N . GLU A 1 102 ? -8.922 9.097 9.996 1.00 89.81 102 GLU A N 1
ATOM 832 C CA . GLU A 1 102 ? -9.470 8.601 8.721 1.00 89.81 102 GLU A CA 1
ATOM 833 C C . GLU A 1 102 ? -8.532 7.547 8.088 1.00 89.81 102 GLU A C 1
ATOM 835 O O . GLU A 1 102 ? -9.005 6.512 7.621 1.00 89.81 102 GLU A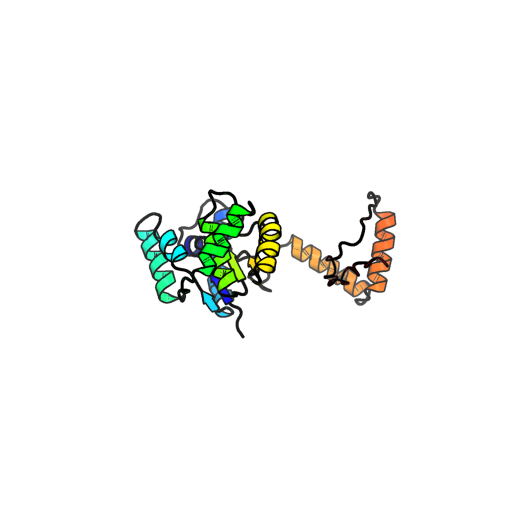 O 1
ATOM 840 N N . ASP A 1 103 ? -7.209 7.702 8.227 1.00 92.25 103 ASP A N 1
ATOM 841 C CA . ASP A 1 103 ? -6.230 6.682 7.814 1.00 92.25 103 ASP A CA 1
ATOM 842 C C . ASP A 1 103 ? -6.395 5.366 8.596 1.00 92.25 103 ASP A C 1
ATOM 844 O O . ASP A 1 103 ? -6.341 4.278 8.017 1.00 92.25 103 ASP A O 1
ATOM 848 N N . ALA A 1 104 ? -6.651 5.452 9.909 1.00 94.06 104 ALA A N 1
ATOM 849 C CA . ALA A 1 104 ? -6.935 4.287 10.748 1.00 94.06 104 ALA A CA 1
ATOM 850 C C . ALA A 1 104 ? -8.169 3.518 10.252 1.00 94.06 104 ALA A C 1
ATOM 852 O O . ALA A 1 104 ? -8.161 2.286 10.228 1.00 94.06 104 ALA A O 1
ATOM 853 N N . LEU A 1 105 ? -9.208 4.237 9.810 1.00 95.69 105 LEU A N 1
ATOM 854 C CA . LEU A 1 105 ? -10.422 3.636 9.258 1.00 95.69 105 LEU A CA 1
ATOM 855 C C . LEU A 1 105 ? -10.155 2.927 7.928 1.00 95.69 105 LEU A C 1
ATOM 857 O O . LEU A 1 105 ? -10.706 1.852 7.713 1.00 95.69 105 LEU A O 1
ATOM 861 N N . HIS A 1 106 ? -9.297 3.458 7.051 1.00 96.81 106 HIS A N 1
ATOM 862 C CA . HIS A 1 106 ? -8.914 2.745 5.826 1.00 96.81 106 HIS A CA 1
ATOM 863 C C . HIS A 1 106 ? -8.284 1.384 6.115 1.00 96.81 106 HIS A C 1
ATOM 865 O O . HIS A 1 106 ? -8.677 0.384 5.510 1.00 96.81 106 HIS A O 1
ATOM 871 N N . ILE A 1 107 ? -7.339 1.344 7.057 1.00 96.25 107 ILE A N 1
ATOM 872 C CA . ILE A 1 107 ? -6.686 0.098 7.463 1.00 96.25 107 ILE A CA 1
ATOM 873 C C . ILE A 1 107 ? -7.709 -0.838 8.109 1.00 96.25 107 ILE A C 1
ATOM 875 O O . ILE A 1 107 ? -7.807 -1.997 7.717 1.00 96.25 107 ILE A O 1
ATOM 879 N N . ALA A 1 108 ? -8.513 -0.334 9.047 1.00 96.88 108 ALA A N 1
ATOM 880 C CA . ALA A 1 108 ? -9.498 -1.137 9.760 1.00 96.88 108 ALA A CA 1
ATOM 881 C C . ALA A 1 108 ? -10.545 -1.751 8.820 1.00 96.88 108 ALA A C 1
ATOM 883 O O . ALA A 1 108 ? -10.802 -2.947 8.913 1.00 96.88 108 ALA A O 1
ATOM 884 N N . VAL A 1 109 ? -11.099 -0.985 7.870 1.00 97.81 109 VAL A N 1
ATOM 885 C CA . VAL A 1 109 ? -12.055 -1.519 6.884 1.00 97.81 109 VAL A CA 1
ATOM 886 C C . VAL A 1 109 ? -11.429 -2.672 6.102 1.00 97.81 109 VAL A C 1
ATOM 888 O O . VAL A 1 109 ? -12.040 -3.731 5.978 1.00 97.81 109 VAL A O 1
ATOM 891 N N . ALA A 1 110 ? -10.215 -2.485 5.581 1.00 97.62 110 ALA A N 1
ATOM 892 C CA . ALA A 1 110 ? -9.560 -3.511 4.780 1.00 97.62 110 ALA A CA 1
ATOM 893 C C . ALA A 1 110 ? -9.239 -4.777 5.597 1.00 97.62 110 ALA A C 1
ATOM 895 O O . ALA A 1 110 ? -9.406 -5.887 5.095 1.00 97.62 110 ALA A O 1
ATOM 896 N N . THR A 1 111 ? -8.852 -4.608 6.864 1.00 97.50 111 THR A N 1
ATOM 897 C CA . THR A 1 111 ? -8.591 -5.700 7.812 1.00 97.50 111 THR A CA 1
ATOM 898 C C . THR A 1 111 ? -9.858 -6.478 8.176 1.00 97.50 111 THR A C 1
ATOM 900 O O . THR A 1 111 ? -9.870 -7.703 8.082 1.00 97.50 111 THR A O 1
ATOM 903 N N . ILE A 1 112 ? -10.945 -5.796 8.551 1.00 97.56 112 ILE A N 1
ATOM 904 C CA . ILE A 1 112 ? -12.201 -6.448 8.966 1.00 97.56 112 ILE A CA 1
ATOM 905 C C . ILE A 1 112 ? -12.818 -7.254 7.818 1.00 97.56 112 ILE A C 1
ATOM 907 O O . ILE A 1 112 ? -13.267 -8.383 8.016 1.00 97.56 112 ILE A O 1
ATOM 911 N N . HIS A 1 113 ? -12.755 -6.725 6.593 1.00 97.31 113 HIS A N 1
ATOM 912 C CA . HIS A 1 113 ? -13.216 -7.426 5.390 1.00 97.31 113 HIS A CA 1
ATOM 913 C C . HIS A 1 113 ? -12.233 -8.481 4.864 1.00 97.31 113 HIS A C 1
ATOM 915 O O . HIS A 1 113 ? -12.514 -9.107 3.843 1.00 97.31 113 HIS A O 1
ATOM 921 N N . ARG A 1 114 ? -11.109 -8.715 5.560 1.00 96.44 114 ARG A N 1
ATOM 922 C CA . ARG A 1 114 ? -10.094 -9.732 5.230 1.00 96.44 114 ARG A CA 1
ATOM 923 C C . ARG A 1 114 ? -9.566 -9.607 3.802 1.00 96.44 114 ARG A C 1
ATOM 925 O O . ARG A 1 114 ? -9.440 -10.601 3.088 1.00 96.44 114 ARG A O 1
ATOM 932 N N . LEU A 1 115 ? -9.313 -8.375 3.372 1.00 97.75 115 LEU A N 1
ATOM 933 C CA . LEU A 1 115 ? -8.786 -8.126 2.037 1.00 97.75 115 LEU A CA 1
ATOM 934 C C . LEU A 1 115 ? -7.302 -8.495 1.973 1.00 97.75 115 LEU A C 1
ATOM 936 O O . LEU A 1 115 ? -6.574 -8.341 2.949 1.00 97.75 115 LEU A O 1
ATOM 940 N N . ASP A 1 116 ? -6.839 -8.957 0.813 1.00 97.69 116 ASP A N 1
ATOM 941 C CA . ASP A 1 116 ? -5.444 -9.384 0.650 1.00 97.69 116 ASP A CA 1
ATOM 942 C C . ASP A 1 116 ? -4.494 -8.174 0.627 1.00 97.69 116 ASP A C 1
ATOM 944 O O . ASP A 1 116 ? -3.386 -8.214 1.173 1.00 97.69 116 ASP A O 1
ATOM 948 N N . TYR A 1 117 ? -4.937 -7.073 0.008 1.00 97.94 117 TYR A N 1
ATOM 949 C CA . TYR A 1 117 ? -4.129 -5.875 -0.205 1.00 97.94 117 TYR A CA 1
ATOM 950 C C . TYR A 1 117 ? -4.876 -4.579 0.117 1.00 97.94 117 TYR A C 1
ATOM 952 O O . TYR A 1 117 ? -6.065 -4.436 -0.173 1.00 97.94 117 TYR A O 1
ATOM 960 N N . LEU A 1 118 ? -4.134 -3.589 0.618 1.00 98.00 118 LEU A N 1
ATOM 961 C CA . LEU A 1 118 ? -4.550 -2.185 0.683 1.00 98.00 118 LEU A CA 1
ATOM 962 C C . LEU A 1 118 ? -3.637 -1.374 -0.236 1.00 98.00 118 LEU A C 1
ATOM 964 O O . LEU A 1 118 ? -2.436 -1.272 0.011 1.00 98.00 118 LEU A O 1
ATOM 968 N N . LEU A 1 119 ? -4.204 -0.812 -1.303 1.00 98.06 119 LEU A N 1
ATOM 969 C CA . LEU A 1 119 ? -3.479 -0.045 -2.308 1.00 98.06 119 LEU A CA 1
ATOM 970 C C . LEU A 1 119 ? -3.583 1.457 -2.029 1.00 98.06 119 LEU A C 1
ATOM 972 O O . LEU A 1 119 ? -4.678 2.017 -2.075 1.00 98.06 119 LEU A O 1
ATOM 976 N N . THR A 1 120 ? -2.450 2.112 -1.775 1.00 97.44 120 THR A N 1
ATOM 977 C CA . THR A 1 120 ? -2.381 3.540 -1.419 1.00 97.44 120 THR A CA 1
ATOM 978 C C . THR A 1 120 ? -1.056 4.175 -1.859 1.00 97.44 120 THR A C 1
ATOM 980 O O . THR A 1 120 ? -0.058 3.485 -2.057 1.00 97.44 120 THR A O 1
ATOM 983 N N . TRP A 1 121 ? -1.033 5.501 -1.985 1.00 95.69 121 TRP A N 1
ATOM 984 C CA . TRP A 1 121 ? 0.186 6.317 -2.036 1.00 95.69 121 TRP A CA 1
ATOM 985 C C . TRP A 1 121 ? 0.429 7.130 -0.761 1.00 95.69 121 TRP A C 1
ATOM 987 O O . TRP A 1 121 ? 1.411 7.869 -0.692 1.00 95.69 121 TRP A O 1
ATOM 997 N N . ASN A 1 122 ? -0.428 7.014 0.259 1.00 91.88 122 ASN A N 1
ATOM 998 C CA . ASN A 1 122 ? -0.202 7.663 1.544 1.00 91.88 122 ASN A CA 1
ATOM 999 C C . ASN A 1 122 ? 0.900 6.924 2.324 1.00 91.88 122 ASN A C 1
ATOM 1001 O O . ASN A 1 122 ? 0.649 6.152 3.249 1.00 91.88 122 ASN A O 1
ATOM 1005 N N . CYS A 1 123 ? 2.149 7.164 1.929 1.00 86.88 123 CYS A N 1
ATOM 1006 C CA . CYS A 1 123 ? 3.343 6.601 2.557 1.00 86.88 123 CYS A CA 1
ATOM 1007 C C . CYS A 1 123 ? 3.715 7.292 3.876 1.00 86.88 123 CYS A C 1
ATOM 1009 O O . CYS A 1 123 ? 4.651 6.854 4.541 1.00 86.88 123 CYS A O 1
ATOM 1011 N N . GLN A 1 124 ? 3.012 8.363 4.257 1.00 84.50 124 GLN A N 1
ATOM 1012 C CA . GLN A 1 124 ? 3.262 9.069 5.513 1.00 84.50 124 GLN A CA 1
ATOM 1013 C C . GLN A 1 124 ? 2.614 8.341 6.691 1.00 84.50 124 GLN A C 1
ATOM 1015 O O . GLN A 1 124 ? 3.272 8.160 7.716 1.00 84.50 124 GLN A O 1
ATOM 1020 N N . SER A 1 125 ? 1.370 7.879 6.527 1.00 82.00 125 SER A N 1
ATOM 1021 C CA . SER A 1 125 ? 0.597 7.245 7.602 1.00 82.00 125 SER A CA 1
ATOM 1022 C C . SER A 1 125 ? 0.139 5.816 7.298 1.00 82.00 125 SER A C 1
ATOM 1024 O O . SER A 1 125 ? 0.268 4.963 8.171 1.00 82.00 125 SER A O 1
ATOM 1026 N N . ILE A 1 126 ? -0.341 5.511 6.086 1.00 87.50 126 ILE A N 1
ATOM 1027 C CA . ILE A 1 126 ? -0.923 4.190 5.771 1.00 87.50 126 ILE A CA 1
ATOM 1028 C C . ILE A 1 126 ? 0.157 3.193 5.325 1.00 87.50 126 ILE A C 1
ATOM 1030 O O . ILE A 1 126 ? 0.374 2.169 5.968 1.00 87.50 126 ILE A O 1
ATOM 1034 N N . ALA A 1 127 ? 0.874 3.491 4.237 1.00 89.44 127 ALA A N 1
ATOM 1035 C CA . ALA A 1 127 ? 1.909 2.613 3.678 1.00 89.44 127 ALA A CA 1
ATOM 1036 C C . ALA A 1 127 ? 3.266 2.709 4.395 1.00 89.44 127 ALA A C 1
ATOM 1038 O O . ALA A 1 127 ? 4.215 2.025 4.014 1.00 89.44 127 ALA A O 1
ATOM 1039 N N . ASN A 1 128 ? 3.375 3.503 5.459 1.00 91.44 128 ASN A N 1
ATOM 1040 C CA . ASN A 1 128 ? 4.600 3.602 6.242 1.00 91.44 128 ASN A CA 1
ATOM 1041 C C . ASN A 1 128 ? 4.924 2.258 6.928 1.00 91.44 128 ASN A C 1
ATOM 1043 O O . ASN A 1 128 ? 4.144 1.756 7.736 1.00 91.44 128 ASN A O 1
ATOM 1047 N N . MET A 1 129 ? 6.091 1.682 6.632 1.00 89.69 129 MET A N 1
ATOM 1048 C CA . MET A 1 129 ? 6.492 0.368 7.148 1.00 89.69 129 MET A CA 1
ATOM 1049 C C . MET A 1 129 ? 6.669 0.342 8.676 1.00 89.69 129 MET A C 1
ATOM 1051 O O . MET A 1 129 ? 6.361 -0.664 9.312 1.00 89.69 129 MET A O 1
ATOM 1055 N N . GLU A 1 130 ? 7.138 1.430 9.290 1.00 90.06 130 GLU A N 1
ATOM 1056 C CA . GLU A 1 130 ? 7.283 1.503 10.750 1.00 90.06 130 GLU A CA 1
ATOM 1057 C C . GLU A 1 130 ? 5.922 1.517 11.446 1.00 90.06 130 GLU A C 1
ATOM 1059 O O . GLU A 1 130 ? 5.749 0.895 12.494 1.00 90.06 130 GLU A O 1
ATOM 1064 N N . ILE A 1 131 ? 4.939 2.194 10.848 1.00 89.19 131 ILE A N 1
ATOM 1065 C CA . ILE A 1 131 ? 3.556 2.197 11.333 1.00 89.19 131 ILE A CA 1
ATOM 1066 C C . ILE A 1 131 ? 2.933 0.812 11.143 1.00 89.19 131 ILE A C 1
ATOM 1068 O O . ILE A 1 131 ? 2.364 0.267 12.086 1.00 89.19 131 ILE A O 1
ATOM 1072 N N . GLN A 1 132 ? 3.121 0.183 9.980 1.00 92.00 132 GLN A N 1
ATOM 1073 C CA . GLN A 1 132 ? 2.664 -1.188 9.729 1.00 92.00 132 GLN A CA 1
ATOM 1074 C C . GLN A 1 132 ? 3.221 -2.188 10.753 1.00 92.00 132 GLN A C 1
ATOM 1076 O O . GLN A 1 132 ? 2.483 -3.034 11.252 1.00 92.00 132 GLN A O 1
ATOM 1081 N N . GLN A 1 133 ? 4.499 -2.066 11.129 1.00 91.69 133 GLN A N 1
ATOM 1082 C CA . GLN A 1 133 ? 5.112 -2.915 12.158 1.00 91.69 133 GLN A CA 1
ATOM 1083 C C . GLN A 1 133 ? 4.513 -2.709 13.557 1.00 91.69 133 GLN A C 1
ATOM 1085 O O . GLN A 1 133 ? 4.581 -3.628 14.373 1.00 91.69 133 GLN A O 1
ATOM 1090 N N . LYS A 1 134 ? 3.920 -1.541 13.833 1.00 92.25 134 LYS A N 1
ATOM 1091 C CA . LYS A 1 134 ? 3.180 -1.267 15.074 1.00 92.25 134 LYS A CA 1
ATOM 1092 C C . LYS A 1 134 ? 1.737 -1.766 15.006 1.00 92.25 134 LYS A C 1
ATOM 1094 O O . LYS A 1 134 ? 1.245 -2.289 15.994 1.00 92.25 134 LYS A O 1
ATOM 1099 N N . ILE A 1 135 ? 1.072 -1.628 13.858 1.00 92.69 135 ILE A N 1
ATOM 1100 C CA . ILE A 1 135 ? -0.342 -1.998 13.680 1.00 92.69 135 ILE A CA 1
ATOM 1101 C C . ILE A 1 135 ? -0.535 -3.513 13.536 1.00 92.69 135 ILE A C 1
ATOM 1103 O O . ILE A 1 135 ? -1.517 -4.056 14.042 1.00 92.69 135 ILE A O 1
ATOM 1107 N N . ALA A 1 136 ? 0.383 -4.218 12.872 1.00 93.44 136 ALA A N 1
ATOM 1108 C CA . ALA A 1 136 ? 0.217 -5.644 12.598 1.00 93.44 136 ALA A CA 1
ATOM 1109 C C . ALA A 1 136 ? 0.075 -6.511 13.872 1.00 93.44 136 ALA A C 1
ATOM 1111 O O . ALA A 1 136 ? -0.829 -7.349 13.900 1.00 93.44 136 ALA A O 1
ATOM 1112 N N . PRO A 1 137 ? 0.875 -6.317 14.945 1.00 93.94 137 PRO A N 1
ATOM 1113 C CA . PRO A 1 137 ? 0.659 -7.010 16.217 1.00 93.94 137 PRO A CA 1
ATOM 1114 C C . PRO A 1 137 ? -0.708 -6.710 16.838 1.00 93.94 137 PRO A C 1
ATOM 1116 O O . PRO A 1 137 ? -1.361 -7.631 17.309 1.00 93.94 137 PRO A O 1
ATOM 1119 N N . ILE A 1 138 ? -1.173 -5.459 16.762 1.00 94.81 138 ILE A N 1
ATOM 1120 C CA . ILE A 1 138 ? -2.481 -5.048 17.291 1.00 94.81 138 ILE A CA 1
ATOM 1121 C C . ILE A 1 138 ? -3.601 -5.802 16.575 1.00 94.81 138 ILE A C 1
ATOM 1123 O O . ILE A 1 138 ? -4.489 -6.348 17.223 1.00 94.81 138 ILE A O 1
ATOM 1127 N N . CYS A 1 139 ? -3.545 -5.881 15.242 1.00 95.19 139 CYS A N 1
ATOM 1128 C CA . CYS A 1 139 ? -4.513 -6.662 14.471 1.00 95.19 139 CYS A CA 1
ATOM 1129 C C . CYS A 1 139 ? -4.505 -8.131 14.913 1.00 95.19 139 CYS A C 1
ATOM 1131 O O . CYS A 1 139 ? -5.564 -8.691 15.185 1.00 95.19 139 CYS A O 1
ATOM 1133 N N . ALA A 1 140 ? -3.315 -8.725 15.056 1.00 94.56 140 ALA A N 1
ATOM 1134 C CA . ALA A 1 140 ? -3.164 -10.119 15.459 1.00 94.56 140 ALA A CA 1
ATOM 1135 C C . ALA A 1 140 ? -3.685 -10.393 16.883 1.00 94.56 140 ALA A C 1
ATOM 1137 O O . ALA A 1 140 ? -4.325 -11.418 17.106 1.00 94.56 140 ALA A O 1
ATOM 1138 N N . GLU A 1 141 ? -3.461 -9.479 17.833 1.00 94.50 141 GLU A N 1
ATOM 1139 C CA . GLU A 1 141 ? -4.004 -9.550 19.199 1.00 94.50 141 GLU A CA 1
ATOM 1140 C C . GLU A 1 141 ? -5.535 -9.504 19.219 1.00 94.50 141 GLU A C 1
ATOM 1142 O O . GLU A 1 141 ? -6.159 -10.170 20.042 1.00 94.50 141 GLU A O 1
ATOM 1147 N N . GLN A 1 142 ? -6.143 -8.762 18.289 1.00 94.12 142 GLN A N 1
ATOM 1148 C CA . GLN A 1 142 ? -7.595 -8.724 18.091 1.00 94.12 142 GLN A CA 1
ATOM 1149 C C . GLN A 1 142 ? -8.124 -9.895 17.236 1.00 94.12 142 GLN A C 1
ATOM 1151 O O . GLN A 1 142 ? -9.317 -9.964 16.957 1.00 94.12 142 GLN A O 1
ATOM 1156 N N . GLY A 1 143 ? -7.261 -10.830 16.819 1.00 95.25 143 GLY A N 1
ATOM 1157 C CA . GLY A 1 143 ? -7.645 -11.998 16.021 1.00 95.25 143 GLY A CA 1
ATOM 1158 C C . GLY A 1 143 ? -7.834 -11.722 14.525 1.00 95.25 143 GLY A C 1
ATOM 1159 O O . GLY A 1 143 ? -8.403 -12.558 13.821 1.00 95.25 143 GLY A O 1
ATOM 1160 N N . TYR A 1 144 ? -7.352 -10.582 14.029 1.00 96.12 144 TYR A N 1
ATOM 1161 C CA . TYR A 1 144 ? -7.433 -10.191 12.625 1.00 96.12 144 TYR A CA 1
ATOM 1162 C C . TYR A 1 144 ? -6.091 -10.330 11.900 1.00 96.12 144 TYR A C 1
ATOM 1164 O O . TYR A 1 144 ? -5.017 -10.145 12.476 1.00 96.12 144 TYR A O 1
ATOM 1172 N N . GLU A 1 145 ? -6.155 -10.598 10.598 1.00 94.19 145 GLU A N 1
ATOM 1173 C CA . GLU A 1 145 ? -4.999 -10.564 9.705 1.00 94.19 145 GLU A CA 1
ATOM 1174 C C . GLU A 1 145 ? -4.996 -9.243 8.932 1.00 94.19 145 GLU A C 1
ATOM 1176 O O . GLU A 1 145 ? -5.974 -8.894 8.272 1.00 94.19 145 GLU A O 1
ATOM 1181 N N . MET A 1 146 ? -3.908 -8.481 9.056 1.00 93.69 146 MET A N 1
ATOM 1182 C CA . MET A 1 146 ? -3.769 -7.191 8.381 1.00 93.69 146 MET A CA 1
ATOM 1183 C C . MET A 1 146 ? -3.496 -7.406 6.880 1.00 93.69 146 MET A C 1
ATOM 1185 O O . MET A 1 146 ? -2.633 -8.226 6.551 1.00 93.69 146 MET A O 1
ATOM 1189 N N . PRO A 1 147 ? -4.144 -6.649 5.971 1.00 96.62 147 PRO A N 1
ATOM 1190 C CA . PRO A 1 147 ? -3.831 -6.697 4.547 1.00 96.62 147 PRO A CA 1
ATOM 1191 C C . PRO A 1 147 ? -2.381 -6.281 4.297 1.00 96.62 147 PRO A C 1
ATOM 1193 O O . PRO A 1 147 ? -1.811 -5.450 5.012 1.00 96.62 147 PRO A O 1
ATOM 1196 N N . SER A 1 148 ? -1.800 -6.777 3.207 1.00 96.12 148 SER A N 1
ATOM 1197 C CA . SER A 1 148 ? -0.518 -6.261 2.730 1.00 96.12 148 SER A CA 1
ATOM 1198 C C . SER A 1 148 ? -0.711 -4.853 2.162 1.00 96.12 148 SER A C 1
ATOM 1200 O O . SER A 1 148 ? -1.313 -4.668 1.100 1.00 96.12 148 SER A O 1
ATOM 1202 N N . ILE A 1 149 ? -0.201 -3.841 2.865 1.00 96.44 149 ILE A N 1
ATOM 1203 C CA . ILE A 1 149 ? -0.294 -2.448 2.423 1.00 96.44 149 ILE A CA 1
ATOM 1204 C C . ILE A 1 149 ? 0.805 -2.170 1.398 1.00 96.44 149 ILE A C 1
ATOM 1206 O O . ILE A 1 149 ? 1.992 -2.383 1.654 1.00 96.44 149 ILE A O 1
ATOM 1210 N N . CYS A 1 150 ? 0.413 -1.700 0.218 1.00 95.19 150 CYS A N 1
ATOM 1211 C CA . CYS A 1 150 ? 1.300 -1.580 -0.930 1.00 95.19 150 CYS A CA 1
ATOM 1212 C C . CYS A 1 150 ? 0.992 -0.346 -1.785 1.00 95.19 150 CYS A C 1
ATOM 1214 O O . CYS A 1 150 ? -0.098 0.226 -1.735 1.00 95.19 150 CYS A O 1
ATOM 1216 N N . THR A 1 151 ? 1.972 0.048 -2.598 1.00 96.06 151 THR A N 1
ATOM 1217 C CA . THR A 1 151 ? 1.793 1.056 -3.644 1.00 96.06 151 THR A CA 1
ATOM 1218 C C . THR A 1 151 ? 1.525 0.361 -4.982 1.00 96.06 151 THR A C 1
ATOM 1220 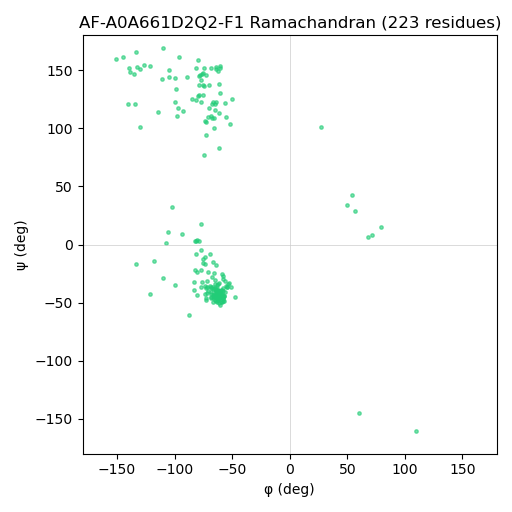O O . THR A 1 151 ? 1.872 -0.813 -5.161 1.00 96.06 151 THR A O 1
ATOM 1223 N N . PRO A 1 152 ? 0.964 1.061 -5.983 1.00 95.81 152 PRO A N 1
ATOM 1224 C CA . PRO A 1 152 ? 0.813 0.513 -7.332 1.00 95.81 152 PRO A CA 1
ATOM 1225 C C . PRO A 1 152 ? 2.109 -0.044 -7.926 1.00 95.81 152 PRO A C 1
ATOM 1227 O O . PRO A 1 152 ? 2.069 -1.040 -8.647 1.00 95.81 152 PRO A O 1
ATOM 1230 N N . GLN A 1 153 ? 3.259 0.550 -7.588 1.00 93.12 153 GLN A N 1
ATOM 1231 C CA . GLN A 1 153 ? 4.564 0.071 -8.039 1.00 93.12 153 GLN A CA 1
ATOM 1232 C C . GLN A 1 153 ? 4.875 -1.328 -7.497 1.00 93.12 153 GLN A C 1
ATOM 1234 O O . GLN A 1 153 ? 5.294 -2.196 -8.260 1.00 93.12 153 GLN A O 1
ATOM 1239 N N . THR A 1 154 ? 4.633 -1.579 -6.207 1.00 92.75 154 THR A N 1
ATOM 1240 C CA . THR A 1 154 ? 4.935 -2.880 -5.595 1.00 92.75 154 THR A CA 1
ATOM 1241 C C . THR A 1 154 ? 3.903 -3.954 -5.953 1.00 92.75 154 THR A C 1
ATOM 1243 O O . THR A 1 154 ? 4.238 -5.136 -5.970 1.00 92.75 154 THR A O 1
ATOM 1246 N N . LEU A 1 155 ? 2.682 -3.565 -6.347 1.00 94.50 155 LEU A N 1
ATOM 1247 C CA . LEU A 1 155 ? 1.636 -4.482 -6.830 1.00 94.50 155 LEU A CA 1
ATOM 1248 C C . LEU A 1 155 ? 1.613 -4.649 -8.370 1.00 94.50 155 LEU A C 1
ATOM 1250 O O . LEU A 1 155 ? 0.708 -5.273 -8.942 1.00 94.50 155 LEU A O 1
ATOM 1254 N N . MET A 1 156 ? 2.624 -4.126 -9.070 1.00 90.56 156 MET A N 1
ATOM 1255 C CA . MET A 1 156 ? 2.758 -4.220 -10.530 1.00 90.56 156 MET A CA 1
ATOM 1256 C C . MET A 1 156 ? 3.166 -5.627 -11.019 1.00 90.56 156 MET A C 1
ATOM 1258 O O . MET A 1 156 ? 2.971 -5.965 -12.188 1.00 90.56 156 MET A O 1
ATOM 1262 N N . GLY A 1 157 ? 3.676 -6.479 -10.121 1.00 84.44 157 GLY A N 1
ATOM 1263 C CA . GLY A 1 157 ? 4.188 -7.823 -10.422 1.00 84.44 157 GLY A CA 1
ATOM 1264 C C . GLY A 1 157 ? 5.351 -7.810 -11.412 1.00 84.44 157 GLY A C 1
ATOM 1265 O O . GLY A 1 157 ? 6.152 -6.887 -11.401 1.00 84.44 157 GLY A O 1
ATOM 1266 N N . ASN A 1 158 ? 5.441 -8.818 -12.283 1.00 72.94 158 ASN A N 1
ATOM 1267 C CA . ASN A 1 158 ? 6.606 -9.030 -13.158 1.00 72.94 158 ASN A CA 1
ATOM 1268 C C . ASN A 1 158 ? 6.681 -8.088 -14.377 1.00 72.94 158 ASN A C 1
ATOM 1270 O O . ASN A 1 158 ? 7.367 -8.400 -15.349 1.00 72.94 158 ASN A O 1
ATOM 1274 N N . ILE A 1 159 ? 5.957 -6.966 -14.381 1.00 70.25 159 ILE A N 1
ATOM 1275 C CA . ILE A 1 159 ? 6.101 -5.978 -15.453 1.00 70.25 159 ILE A CA 1
ATOM 1276 C C . ILE A 1 159 ? 7.432 -5.266 -15.216 1.00 70.25 159 ILE A C 1
ATOM 1278 O O . ILE A 1 159 ? 7.558 -4.471 -14.286 1.00 70.25 159 ILE A O 1
ATOM 1282 N N . MET A 1 160 ? 8.426 -5.583 -16.045 1.00 58.66 160 MET A N 1
ATOM 1283 C CA . MET A 1 160 ? 9.716 -4.906 -16.007 1.00 58.66 160 MET A CA 1
ATOM 1284 C C . MET A 1 160 ? 9.555 -3.478 -16.518 1.00 58.66 160 MET A C 1
ATOM 1286 O O . MET A 1 160 ? 9.198 -3.245 -17.673 1.00 58.66 160 MET A O 1
ATOM 1290 N N . TRP A 1 161 ? 9.825 -2.527 -15.634 1.00 70.00 161 TRP A N 1
ATOM 1291 C CA . TRP A 1 161 ? 10.216 -1.187 -16.036 1.00 70.00 161 TRP A CA 1
ATOM 1292 C C . TRP A 1 161 ? 11.680 -1.249 -16.461 1.00 70.00 161 TRP A C 1
ATOM 1294 O O . TRP A 1 161 ? 12.455 -1.981 -15.847 1.00 70.00 16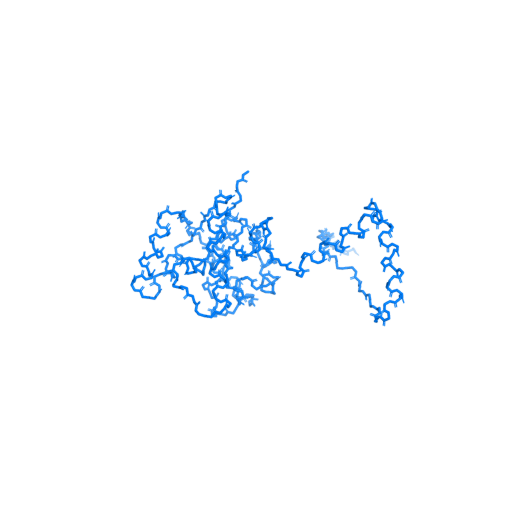1 TRP A O 1
ATOM 1304 N N . HIS A 1 162 ? 12.046 -0.513 -17.507 1.00 75.31 162 HIS A N 1
ATOM 1305 C CA . HIS A 1 162 ? 13.451 -0.380 -17.870 1.00 75.31 162 HIS A CA 1
ATOM 1306 C C . HIS A 1 162 ? 14.151 0.419 -16.771 1.00 75.31 162 HIS A C 1
ATOM 1308 O O . HIS A 1 162 ? 13.891 1.611 -16.600 1.00 75.31 162 HIS A O 1
ATOM 1314 N N . ASP A 1 163 ? 14.983 -0.266 -16.000 1.00 83.38 163 ASP A N 1
ATOM 1315 C CA . ASP A 1 163 ? 15.801 0.306 -14.942 1.00 83.38 163 ASP A CA 1
ATOM 1316 C C . ASP A 1 163 ? 17.220 -0.197 -15.171 1.00 83.38 163 ASP A C 1
ATOM 1318 O O . ASP A 1 163 ? 17.547 -1.344 -14.863 1.00 83.38 163 ASP A O 1
ATOM 1322 N N . SER A 1 164 ? 18.055 0.667 -15.748 1.00 87.31 164 SER A N 1
ATOM 1323 C CA . SER A 1 164 ? 19.426 0.325 -16.121 1.00 87.31 164 SER A CA 1
ATOM 1324 C C . SER A 1 164 ? 20.254 -0.157 -14.927 1.00 87.31 164 SER A C 1
ATOM 1326 O O . SER A 1 164 ? 21.137 -0.991 -15.101 1.00 87.31 164 SER A O 1
ATOM 1328 N N . VAL A 1 165 ? 19.955 0.327 -13.715 1.00 87.88 165 VAL A N 1
ATOM 1329 C CA . VAL A 1 165 ? 20.651 -0.085 -12.488 1.00 87.88 165 VAL A CA 1
ATOM 1330 C C . VAL A 1 165 ? 20.242 -1.505 -12.107 1.00 87.88 165 VAL A C 1
ATOM 1332 O O . VAL A 1 165 ? 21.091 -2.346 -11.809 1.00 87.88 165 VAL A O 1
ATOM 1335 N N . VAL A 1 166 ? 18.943 -1.809 -12.140 1.00 85.81 166 VAL A N 1
ATOM 1336 C CA . VAL A 1 166 ? 18.444 -3.160 -11.833 1.00 85.81 166 VAL A CA 1
ATOM 1337 C C . VAL A 1 166 ? 18.861 -4.165 -12.911 1.00 85.81 166 VAL A C 1
ATOM 1339 O O . VAL A 1 166 ? 19.201 -5.303 -12.588 1.00 85.81 166 VAL A O 1
ATOM 1342 N N . GLU A 1 167 ? 18.892 -3.754 -14.177 1.00 88.00 167 GLU A N 1
ATOM 1343 C CA . GLU A 1 167 ? 19.352 -4.580 -15.296 1.00 88.00 167 GLU A CA 1
ATOM 1344 C C . GLU A 1 167 ? 20.838 -4.931 -15.189 1.00 88.00 167 GLU A C 1
ATOM 1346 O O . GLU A 1 167 ? 21.200 -6.094 -15.375 1.00 88.00 167 GLU A O 1
ATOM 1351 N N . GLU A 1 168 ? 21.690 -3.970 -14.824 1.00 91.75 168 GLU A N 1
ATOM 1352 C CA . GLU A 1 168 ? 23.111 -4.219 -14.562 1.00 91.75 168 GLU A CA 1
ATOM 1353 C C . GLU A 1 168 ? 23.294 -5.244 -13.432 1.00 91.75 168 GLU A C 1
ATOM 1355 O O . GLU A 1 168 ? 24.035 -6.220 -13.577 1.00 91.75 168 GLU A O 1
ATOM 1360 N N . ILE A 1 169 ? 22.537 -5.093 -12.339 1.00 89.75 169 ILE A N 1
ATOM 1361 C CA . ILE A 1 169 ? 22.535 -6.047 -11.224 1.00 89.75 169 ILE A CA 1
ATOM 1362 C C . ILE A 1 169 ? 22.074 -7.440 -11.682 1.00 89.75 169 ILE A C 1
ATOM 1364 O O . ILE A 1 169 ? 22.664 -8.448 -11.286 1.00 89.75 169 ILE A O 1
ATOM 1368 N N . HIS A 1 170 ? 21.019 -7.531 -12.495 1.00 88.44 170 HIS A N 1
ATOM 1369 C CA . HIS A 1 170 ? 20.524 -8.808 -13.017 1.00 88.44 170 HIS A CA 1
ATOM 1370 C C . HIS A 1 170 ? 21.542 -9.489 -13.929 1.00 88.44 170 HIS A C 1
ATOM 1372 O O . HIS A 1 170 ? 21.741 -10.697 -13.803 1.00 88.44 170 HIS A O 1
ATOM 1378 N N . LYS A 1 171 ? 22.222 -8.723 -14.786 1.00 90.31 171 LYS A N 1
ATOM 1379 C CA . LYS A 1 171 ? 23.293 -9.231 -15.643 1.00 90.31 171 LYS A CA 1
ATOM 1380 C C . LYS A 1 171 ? 24.445 -9.799 -14.812 1.00 90.31 171 LYS A C 1
ATOM 1382 O O . LYS A 1 171 ? 24.805 -10.956 -15.004 1.00 90.31 171 LYS A O 1
ATOM 1387 N N . GLY A 1 172 ? 24.944 -9.045 -13.829 1.00 90.06 172 GLY A N 1
ATOM 1388 C CA . GLY A 1 172 ? 26.026 -9.517 -12.956 1.00 90.06 172 GLY A CA 1
ATOM 1389 C C . GLY A 1 172 ? 25.651 -10.777 -12.164 1.00 90.06 172 GLY A C 1
ATOM 1390 O O . GLY A 1 172 ? 26.441 -11.714 -12.056 1.00 90.06 172 GLY A O 1
ATOM 1391 N N . ARG A 1 173 ? 24.410 -10.857 -11.662 1.00 90.94 173 ARG A N 1
ATOM 1392 C CA . ARG A 1 173 ? 23.901 -12.061 -10.978 1.00 90.94 173 ARG A CA 1
ATOM 1393 C C . ARG A 1 173 ? 23.785 -13.263 -11.915 1.00 90.94 173 ARG A C 1
ATOM 1395 O O . ARG A 1 173 ? 24.071 -14.376 -11.483 1.00 90.94 173 ARG A O 1
ATOM 1402 N N . ALA A 1 174 ? 23.369 -13.057 -13.165 1.00 89.00 174 ALA A N 1
ATOM 1403 C CA . ALA A 1 174 ? 23.271 -14.123 -14.159 1.00 89.00 174 ALA A CA 1
ATOM 1404 C C . ALA A 1 174 ? 24.654 -14.684 -14.524 1.00 89.00 174 ALA A C 1
ATOM 1406 O O . ALA A 1 174 ? 24.828 -15.898 -14.519 1.00 89.00 174 ALA A O 1
ATOM 1407 N N . GLU A 1 175 ? 25.650 -13.818 -14.732 1.00 91.19 175 GLU A N 1
ATOM 1408 C CA . GLU A 1 175 ? 27.038 -14.220 -15.001 1.00 91.19 175 GLU A CA 1
ATOM 1409 C C . GLU A 1 175 ? 27.647 -15.001 -13.824 1.00 91.19 175 GLU A C 1
ATOM 1411 O O . GLU A 1 175 ? 28.287 -16.035 -14.022 1.00 91.19 175 GLU A O 1
ATOM 1416 N N . GLN A 1 176 ? 27.412 -14.562 -12.580 1.00 87.00 176 GLN A N 1
ATOM 1417 C CA . GLN A 1 176 ? 27.866 -15.294 -11.391 1.00 87.00 176 GLN A CA 1
ATOM 1418 C C . GLN A 1 176 ? 27.153 -16.648 -11.254 1.00 87.00 176 GLN A C 1
ATOM 1420 O O . GLN A 1 176 ? 27.794 -17.657 -10.955 1.00 87.00 176 GLN A O 1
ATOM 1425 N N . ALA A 1 177 ? 25.840 -16.692 -11.494 1.00 87.94 177 ALA A N 1
ATOM 1426 C CA . ALA A 1 177 ? 25.082 -17.937 -11.476 1.00 87.94 177 ALA A CA 1
ATOM 1427 C C . ALA A 1 177 ? 25.581 -18.913 -12.552 1.00 87.94 177 ALA A C 1
ATOM 1429 O O . ALA A 1 177 ? 25.731 -20.094 -12.258 1.00 87.94 177 ALA A O 1
ATOM 1430 N N . GLU A 1 178 ? 25.901 -18.441 -13.757 1.00 91.44 178 GLU A N 1
ATOM 1431 C CA . GLU A 1 178 ? 26.464 -19.262 -14.833 1.00 91.44 178 GLU A CA 1
ATOM 1432 C C . GLU A 1 178 ? 27.869 -19.775 -14.482 1.00 91.44 178 GLU A C 1
ATOM 1434 O O . GLU A 1 178 ? 28.129 -20.975 -14.585 1.00 91.44 178 GLU A O 1
ATOM 1439 N N . ARG A 1 179 ? 28.744 -18.906 -13.954 1.00 91.94 179 ARG A N 1
ATOM 1440 C CA . ARG A 1 179 ? 30.104 -19.263 -13.510 1.00 91.94 179 ARG A CA 1
ATOM 1441 C C . ARG A 1 179 ? 30.121 -20.418 -12.507 1.00 91.94 179 ARG A C 1
ATOM 1443 O O . ARG A 1 179 ? 31.037 -21.237 -12.536 1.00 91.94 179 ARG A O 1
ATOM 1450 N N . PHE A 1 180 ? 29.126 -20.479 -11.625 1.00 91.56 180 PHE A N 1
ATOM 1451 C CA . PHE A 1 180 ? 28.996 -21.521 -10.604 1.00 91.56 180 PHE A CA 1
ATOM 1452 C C . PHE A 1 180 ? 27.906 -22.554 -10.919 1.00 91.56 180 PHE A C 1
ATOM 1454 O O . PHE A 1 180 ? 27.555 -23.350 -10.050 1.00 91.56 180 PHE A O 1
ATOM 1461 N N . ASN A 1 181 ? 27.357 -22.555 -12.139 1.00 90.56 181 ASN A N 1
ATOM 1462 C CA . ASN A 1 181 ? 26.273 -23.442 -12.576 1.00 90.56 181 ASN A CA 1
ATOM 1463 C C . ASN A 1 181 ? 25.067 -23.481 -11.604 1.00 90.56 181 ASN A C 1
ATOM 1465 O O . ASN A 1 181 ? 24.450 -24.521 -11.379 1.00 90.56 181 ASN A O 1
ATOM 1469 N N . GLY A 1 182 ? 24.772 -22.347 -10.964 1.00 86.56 182 GLY A N 1
ATOM 1470 C CA . GLY A 1 182 ? 23.711 -22.194 -9.970 1.00 86.56 182 GLY A CA 1
ATOM 1471 C C . GLY A 1 182 ? 23.972 -22.870 -8.618 1.00 86.56 182 GLY A C 1
ATOM 1472 O O . GLY A 1 182 ? 23.060 -22.910 -7.791 1.00 86.56 182 GLY A O 1
ATOM 1473 N N . ASP A 1 183 ? 25.175 -23.395 -8.353 1.00 93.06 183 ASP A N 1
ATOM 1474 C CA . ASP A 1 183 ? 25.490 -24.029 -7.070 1.00 93.06 183 ASP A CA 1
ATOM 1475 C C . ASP A 1 183 ? 25.626 -22.985 -5.954 1.00 93.06 183 ASP A C 1
ATOM 1477 O O . ASP A 1 183 ? 26.631 -22.281 -5.819 1.00 93.06 183 ASP A O 1
ATOM 1481 N N . LEU A 1 184 ? 24.608 -22.933 -5.093 1.00 92.75 184 LEU A N 1
ATOM 1482 C CA . LEU A 1 184 ? 24.562 -22.048 -3.932 1.00 92.75 184 LEU A CA 1
ATOM 1483 C C . LEU A 1 184 ? 25.751 -22.232 -2.981 1.00 92.75 184 LEU A C 1
ATOM 1485 O O . LEU A 1 184 ? 26.159 -21.264 -2.340 1.00 92.75 184 LEU A O 1
ATOM 1489 N N . LYS A 1 185 ? 26.315 -23.443 -2.862 1.00 94.06 185 LYS A N 1
ATOM 1490 C CA . LYS A 1 185 ? 27.478 -23.681 -1.994 1.00 94.06 185 LYS A CA 1
ATOM 1491 C C . LYS A 1 185 ? 28.736 -23.053 -2.577 1.00 94.06 185 LYS A C 1
ATOM 1493 O O . LYS A 1 185 ? 29.502 -22.450 -1.829 1.00 94.06 185 LYS A O 1
ATOM 1498 N N . ALA A 1 186 ? 28.924 -23.178 -3.887 1.00 91.81 186 ALA A N 1
ATOM 1499 C CA . ALA A 1 186 ? 30.052 -22.578 -4.585 1.00 91.81 186 ALA A CA 1
ATOM 1500 C C . ALA A 1 186 ? 29.970 -21.043 -4.547 1.00 91.81 186 ALA A C 1
ATOM 1502 O O . ALA A 1 186 ? 30.946 -20.394 -4.178 1.00 91.81 186 ALA A O 1
ATOM 1503 N N . ILE A 1 187 ? 28.780 -20.477 -4.793 1.00 92.69 187 ILE A N 1
ATOM 1504 C CA . ILE A 1 187 ? 28.526 -19.031 -4.665 1.00 92.69 187 ILE A CA 1
ATOM 1505 C C . ILE A 1 187 ? 28.803 -18.554 -3.231 1.00 92.69 187 ILE A C 1
ATOM 1507 O O . ILE A 1 187 ? 29.464 -17.540 -3.030 1.00 92.69 187 ILE A O 1
ATOM 1511 N N . TYR A 1 188 ? 28.334 -19.285 -2.215 1.00 93.88 188 TYR A N 1
ATOM 1512 C CA . TYR A 1 188 ? 28.604 -18.942 -0.815 1.00 93.88 188 TYR A CA 1
ATOM 1513 C C . TYR A 1 188 ? 30.105 -18.946 -0.483 1.00 93.88 188 TYR A C 1
ATOM 1515 O O . TYR A 1 188 ? 30.565 -18.070 0.247 1.00 93.88 188 TYR A O 1
ATOM 1523 N N . GLY A 1 189 ? 30.859 -19.916 -1.011 1.00 93.56 189 GLY A N 1
ATOM 1524 C CA . GLY A 1 189 ? 32.313 -19.985 -0.852 1.00 93.56 189 GLY A CA 1
ATOM 1525 C C . GLY A 1 189 ? 33.019 -18.755 -1.428 1.00 93.56 189 GLY A C 1
ATOM 1526 O O . GLY A 1 189 ? 33.745 -18.083 -0.701 1.00 93.56 189 GLY A O 1
ATOM 1527 N N . ASP A 1 190 ? 32.721 -18.413 -2.684 1.00 93.06 190 ASP A N 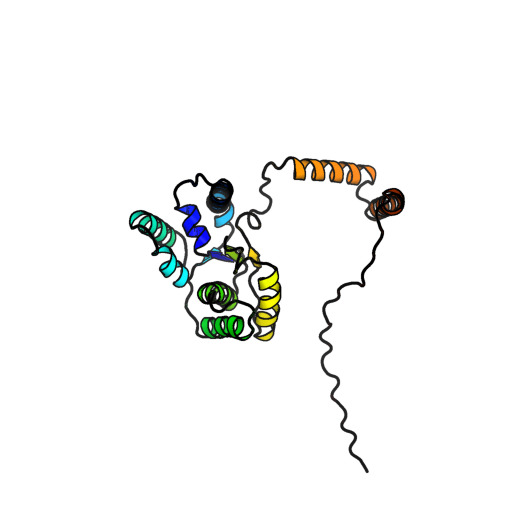1
ATOM 1528 C CA . ASP A 1 190 ? 33.260 -17.235 -3.386 1.00 93.06 190 ASP A CA 1
ATOM 1529 C C . ASP A 1 190 ? 32.934 -15.924 -2.646 1.00 93.06 190 ASP A C 1
ATOM 1531 O O . ASP A 1 190 ? 33.815 -15.101 -2.397 1.00 93.06 190 ASP A O 1
ATOM 1535 N N . LEU A 1 191 ? 31.691 -15.761 -2.177 1.00 93.19 191 LEU A N 1
ATOM 1536 C CA . LEU A 1 191 ? 31.284 -14.588 -1.393 1.00 93.19 191 LEU A CA 1
ATOM 1537 C C . LEU A 1 191 ? 31.992 -14.498 -0.032 1.00 93.19 191 LEU A C 1
ATOM 1539 O O . LEU A 1 191 ? 32.213 -13.398 0.475 1.00 93.19 191 LEU A O 1
ATOM 1543 N N . LYS A 1 192 ? 32.348 -15.633 0.579 1.00 93.00 192 LYS A N 1
ATOM 1544 C CA . LYS A 1 192 ? 33.102 -15.653 1.838 1.00 93.00 192 LYS A CA 1
ATOM 1545 C C . LYS A 1 192 ? 34.552 -15.214 1.627 1.00 93.00 192 LYS A C 1
ATOM 1547 O O . LYS A 1 192 ? 35.066 -14.456 2.443 1.00 93.00 192 LYS A O 1
ATOM 1552 N N . GLU A 1 193 ? 35.178 -15.636 0.532 1.00 91.81 193 GLU A N 1
ATOM 1553 C CA . GLU A 1 193 ? 36.505 -15.148 0.137 1.00 91.81 193 GLU A CA 1
ATOM 1554 C C . GLU A 1 193 ? 36.474 -13.637 -0.159 1.00 91.81 193 GLU A C 1
ATOM 1556 O O . GLU A 1 193 ? 37.349 -12.893 0.285 1.00 91.81 193 GLU A O 1
ATOM 1561 N N . GLU A 1 194 ? 35.425 -13.147 -0.830 1.00 91.75 194 GLU A N 1
ATOM 1562 C CA . GLU A 1 194 ? 35.220 -11.709 -1.056 1.00 91.75 194 GLU A CA 1
ATOM 1563 C C . GLU A 1 194 ? 35.024 -10.935 0.258 1.00 91.75 194 GLU A C 1
ATOM 1565 O O . GLU A 1 194 ? 35.549 -9.835 0.409 1.00 91.75 194 GLU A O 1
ATOM 1570 N N . GLN A 1 195 ? 34.336 -11.508 1.251 1.00 91.75 195 GLN A N 1
ATOM 1571 C CA . GLN A 1 195 ? 34.180 -10.888 2.572 1.00 91.75 195 GLN A CA 1
ATOM 1572 C C . GLN A 1 195 ? 35.538 -10.610 3.240 1.00 91.75 195 GLN A C 1
ATOM 1574 O O . GLN A 1 195 ? 35.697 -9.588 3.904 1.00 91.75 195 GLN A O 1
ATOM 1579 N N . GLU A 1 196 ? 36.514 -11.502 3.064 1.00 89.38 196 GLU A N 1
ATOM 1580 C CA . GLU A 1 196 ? 37.873 -11.344 3.598 1.00 89.38 196 GLU A CA 1
ATOM 1581 C C . GLU A 1 196 ? 38.699 -10.342 2.773 1.00 89.38 196 GLU A C 1
ATOM 1583 O O . GLU A 1 196 ? 39.520 -9.608 3.325 1.00 89.38 196 GLU A O 1
ATOM 1588 N N . ARG A 1 197 ? 38.448 -10.266 1.459 1.00 94.12 197 ARG A N 1
ATOM 1589 C CA . ARG A 1 197 ? 39.170 -9.403 0.513 1.00 94.12 197 ARG A CA 1
ATOM 1590 C C . ARG A 1 197 ? 38.663 -7.959 0.456 1.00 94.12 197 ARG A C 1
ATOM 1592 O O . ARG A 1 197 ? 39.467 -7.056 0.232 1.00 94.12 197 ARG A O 1
ATOM 1599 N N . CYS A 1 198 ? 37.367 -7.717 0.655 1.00 90.25 198 CYS A N 1
ATOM 1600 C CA . CYS A 1 198 ? 36.736 -6.421 0.374 1.00 90.25 198 CYS A CA 1
ATOM 1601 C C . CYS A 1 198 ? 37.154 -5.284 1.325 1.00 90.25 198 CYS A C 1
ATOM 1603 O O . CYS A 1 198 ? 36.799 -4.129 1.094 1.00 90.25 198 CYS A O 1
ATOM 1605 N N . GLY A 1 199 ? 37.896 -5.585 2.400 1.00 90.50 199 GLY A N 1
ATOM 1606 C CA . GLY A 1 199 ? 38.469 -4.584 3.309 1.00 90.50 199 GLY A CA 1
ATOM 1607 C C . GLY A 1 199 ? 37.441 -3.806 4.141 1.00 90.50 199 GLY A C 1
ATOM 1608 O O . GLY A 1 199 ? 37.803 -2.865 4.847 1.00 90.50 199 GLY A O 1
ATOM 1609 N N . LEU A 1 200 ? 36.163 -4.186 4.074 1.00 92.62 200 LEU A N 1
ATOM 1610 C CA . LEU A 1 200 ? 35.088 -3.576 4.847 1.00 92.62 200 LEU A CA 1
ATOM 1611 C C . LEU A 1 200 ? 35.041 -4.146 6.268 1.00 92.62 200 LEU A C 1
ATOM 1613 O O . LEU A 1 200 ? 35.403 -5.291 6.533 1.00 92.62 200 LEU A O 1
ATOM 1617 N N . LYS A 1 201 ? 34.550 -3.335 7.210 1.00 93.44 201 LYS A N 1
ATOM 1618 C CA . LYS A 1 201 ? 34.391 -3.757 8.604 1.00 93.44 201 LYS A CA 1
ATOM 1619 C C . LYS A 1 201 ? 33.356 -4.879 8.708 1.00 93.44 201 LYS A C 1
ATOM 1621 O O . LYS A 1 201 ? 32.165 -4.648 8.503 1.00 93.44 201 LYS A O 1
ATOM 1626 N N . LEU A 1 202 ? 33.804 -6.059 9.131 1.00 92.12 202 LEU A N 1
ATOM 1627 C CA . LEU A 1 202 ? 32.927 -7.190 9.405 1.00 92.12 202 LEU A CA 1
ATOM 1628 C C . LEU A 1 202 ? 32.175 -6.998 10.732 1.00 92.12 202 LEU A C 1
ATOM 1630 O O . LEU A 1 202 ? 32.776 -6.730 11.774 1.00 92.12 202 LEU A O 1
ATOM 1634 N N . VAL A 1 203 ? 30.853 -7.159 10.696 1.00 93.50 203 VAL A N 1
ATOM 1635 C CA . VAL A 1 203 ? 29.970 -7.127 11.871 1.00 93.50 203 VAL A CA 1
ATOM 1636 C C . VAL A 1 203 ? 29.016 -8.321 11.840 1.00 93.50 203 VAL A C 1
ATOM 1638 O O . VAL A 1 203 ? 28.697 -8.836 10.771 1.00 93.50 203 VAL A O 1
ATOM 1641 N N . SER A 1 204 ? 28.554 -8.770 13.008 1.00 91.62 204 SER A N 1
ATOM 1642 C CA . SER A 1 204 ? 27.611 -9.887 13.132 1.00 91.62 204 SER A CA 1
ATOM 1643 C C . SER A 1 204 ? 26.556 -9.593 14.197 1.00 91.62 204 SER A C 1
ATOM 1645 O O . SER A 1 204 ? 26.832 -8.906 15.180 1.00 91.62 204 SER A O 1
ATOM 1647 N N . PHE A 1 205 ? 25.349 -10.123 13.996 1.00 90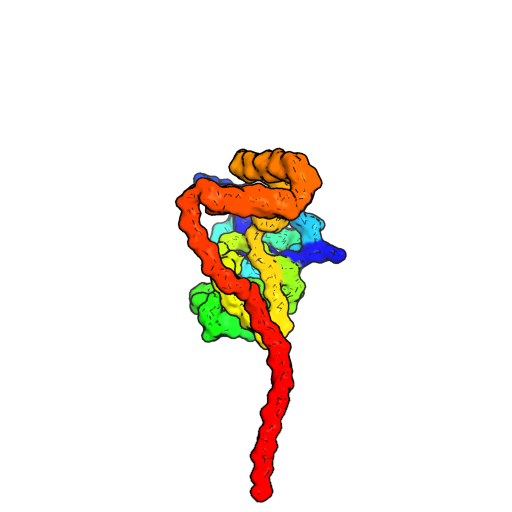.62 205 PHE A N 1
ATOM 1648 C CA . PHE A 1 205 ? 24.194 -9.950 14.875 1.00 90.62 205 PHE A CA 1
ATOM 1649 C C . PHE A 1 205 ? 23.567 -11.314 15.203 1.00 90.62 205 PHE A C 1
ATOM 1651 O O . PHE A 1 205 ? 23.624 -12.233 14.378 1.00 90.62 205 PHE A O 1
ATOM 1658 N N . PRO A 1 206 ? 22.932 -11.477 16.380 1.00 90.25 206 PRO A N 1
ATOM 1659 C CA . PRO A 1 206 ? 22.172 -12.683 16.679 1.00 90.25 206 PRO A CA 1
ATOM 1660 C C . PRO A 1 206 ? 20.997 -12.843 15.705 1.00 90.25 206 PRO A C 1
ATOM 1662 O O . PRO A 1 206 ? 20.402 -11.873 15.234 1.00 90.25 206 PRO A O 1
ATOM 1665 N N . LYS A 1 207 ? 20.629 -14.095 15.416 1.00 89.38 207 LYS A N 1
ATOM 1666 C CA . LYS A 1 207 ? 19.510 -14.402 14.515 1.00 89.38 207 LYS A CA 1
ATOM 1667 C C . LYS A 1 207 ? 18.197 -13.891 15.115 1.00 89.38 207 LYS A C 1
ATOM 1669 O O . LYS A 1 207 ? 17.802 -14.335 16.192 1.00 89.38 207 LYS A O 1
ATOM 1674 N N . ARG A 1 208 ? 17.483 -13.024 14.393 1.00 80.75 208 ARG A N 1
ATOM 1675 C CA . ARG A 1 208 ? 16.132 -12.579 14.766 1.00 80.75 208 ARG A CA 1
ATOM 1676 C C . ARG A 1 208 ? 15.158 -13.758 14.628 1.00 80.75 208 ARG A C 1
ATOM 1678 O O . ARG A 1 208 ? 14.892 -14.210 13.518 1.00 80.75 208 ARG A O 1
ATOM 1685 N N . ARG A 1 209 ? 14.652 -14.284 15.747 1.00 78.81 209 ARG A N 1
ATOM 1686 C CA . ARG A 1 209 ? 13.620 -15.339 15.789 1.00 78.81 209 ARG A CA 1
ATOM 1687 C C . ARG A 1 209 ? 12.282 -14.713 16.184 1.00 78.81 209 ARG A C 1
ATOM 1689 O O . ARG A 1 209 ? 12.268 -13.803 17.009 1.00 78.81 209 ARG A O 1
ATOM 1696 N N . LYS A 1 210 ? 11.164 -15.194 15.625 1.00 65.81 210 LYS A N 1
ATOM 1697 C CA . LYS A 1 210 ? 9.846 -14.910 16.218 1.00 65.81 210 LYS A CA 1
ATOM 1698 C C . LYS A 1 210 ? 9.836 -15.521 17.628 1.00 65.81 210 LYS A C 1
ATOM 1700 O O . LYS A 1 210 ? 10.349 -16.636 17.765 1.00 65.81 210 LYS A O 1
ATOM 1705 N N . PRO A 1 211 ? 9.302 -14.843 18.657 1.00 53.75 211 PRO A N 1
ATOM 1706 C CA . PRO A 1 211 ? 9.057 -15.507 19.928 1.00 53.75 211 PRO A CA 1
ATOM 1707 C C . PRO A 1 211 ? 8.163 -16.717 19.643 1.00 53.75 211 PRO A C 1
ATOM 1709 O O . PRO A 1 211 ? 7.113 -16.591 19.013 1.00 53.75 211 PRO A O 1
ATOM 1712 N N . SER A 1 212 ? 8.625 -17.915 20.002 1.00 49.75 212 SER A N 1
ATOM 1713 C CA . SER A 1 212 ? 7.766 -19.093 19.981 1.00 49.75 212 SER A CA 1
ATOM 1714 C C . SER A 1 212 ? 6.613 -18.825 20.940 1.00 49.75 212 SER A C 1
ATOM 1716 O O . SER A 1 212 ? 6.878 -18.448 22.081 1.00 49.75 212 SER A O 1
ATOM 1718 N N . ASN A 1 213 ? 5.369 -19.043 20.513 1.00 46.69 213 ASN A N 1
ATOM 1719 C CA . ASN A 1 213 ? 4.243 -19.192 21.433 1.00 46.69 213 ASN A CA 1
ATOM 1720 C C . ASN A 1 213 ? 4.520 -20.413 22.326 1.00 46.69 213 ASN A C 1
ATOM 1722 O O . ASN A 1 213 ? 4.084 -21.524 22.031 1.00 46.69 213 ASN A O 1
ATOM 1726 N N . ALA A 1 214 ? 5.298 -20.223 23.390 1.00 40.03 214 ALA A N 1
ATOM 1727 C CA . ALA A 1 214 ? 5.371 -21.152 24.496 1.00 40.03 214 ALA A CA 1
ATOM 1728 C C . ALA A 1 214 ? 4.053 -20.991 25.255 1.00 40.03 214 ALA A C 1
ATOM 1730 O O . ALA A 1 214 ? 3.887 -20.075 26.056 1.00 40.03 214 ALA A O 1
ATOM 1731 N N . LYS A 1 215 ? 3.081 -21.838 24.913 1.00 42.47 215 LYS A N 1
ATOM 1732 C CA . LYS A 1 215 ? 1.897 -22.047 25.738 1.00 42.47 215 LYS A CA 1
ATOM 1733 C C . LYS A 1 215 ? 2.362 -22.595 27.091 1.00 42.47 215 LYS A C 1
ATOM 1735 O O . LYS A 1 215 ? 2.930 -23.679 27.138 1.00 42.47 215 LYS A O 1
ATOM 1740 N N . GLU A 1 216 ? 2.175 -21.777 28.121 1.00 44.09 216 GLU A N 1
ATOM 1741 C CA . GLU A 1 216 ? 1.725 -22.124 29.475 1.00 44.09 216 GLU A CA 1
ATOM 1742 C C . GLU A 1 216 ? 2.036 -23.553 29.959 1.00 44.09 216 GLU A C 1
ATOM 1744 O O . GLU A 1 216 ? 1.294 -24.495 29.684 1.00 44.09 216 GLU A O 1
ATOM 1749 N N . GLU A 1 217 ? 3.071 -23.703 30.791 1.00 35.59 217 GLU A N 1
ATOM 1750 C CA . GLU A 1 217 ? 3.017 -24.712 31.851 1.00 35.59 217 GLU A CA 1
ATOM 1751 C C . GLU A 1 217 ? 2.177 -24.134 33.001 1.00 35.59 217 GLU A C 1
ATOM 1753 O O . GLU A 1 217 ? 2.456 -23.017 33.452 1.00 35.59 217 GLU A O 1
ATOM 1758 N N . PRO A 1 218 ? 1.143 -24.835 33.498 1.00 41.78 218 PRO A N 1
ATOM 1759 C CA . PRO A 1 218 ? 0.392 -24.350 34.639 1.00 41.78 218 PRO A CA 1
ATOM 1760 C C . PRO A 1 218 ? 1.301 -24.366 35.867 1.00 41.78 218 PRO A C 1
ATOM 1762 O O . PRO A 1 218 ? 1.839 -25.404 36.260 1.00 41.78 218 PRO A O 1
ATOM 1765 N N . CYS A 1 219 ? 1.451 -23.190 36.472 1.00 36.16 219 CYS A N 1
ATOM 1766 C CA . CYS A 1 219 ? 2.100 -22.984 37.755 1.00 36.16 219 CYS A CA 1
ATOM 1767 C C . CYS A 1 219 ? 1.476 -23.947 38.784 1.00 36.16 219 CYS A C 1
ATOM 1769 O O . CYS A 1 219 ? 0.342 -23.746 39.225 1.00 36.16 219 CYS A O 1
ATOM 1771 N N . ARG A 1 220 ? 2.183 -25.031 39.136 1.00 39.66 220 ARG A N 1
ATOM 1772 C CA . ARG A 1 220 ? 1.802 -25.890 40.263 1.00 39.66 220 ARG A CA 1
ATOM 1773 C C . ARG A 1 220 ? 1.951 -25.060 41.532 1.00 39.66 220 ARG A C 1
ATOM 1775 O O . ARG A 1 220 ? 3.055 -24.896 42.043 1.00 39.66 220 ARG A O 1
ATOM 1782 N N . LEU A 1 221 ? 0.831 -24.543 42.027 1.00 39.09 221 LEU A N 1
ATOM 1783 C CA . LEU A 1 221 ? 0.706 -24.077 43.400 1.00 39.09 221 LEU A CA 1
ATOM 1784 C C . LEU A 1 221 ? 1.090 -25.243 44.319 1.00 39.09 221 LEU A C 1
ATOM 1786 O O . LEU A 1 221 ? 0.385 -26.250 44.388 1.00 39.09 221 LEU A O 1
ATOM 1790 N N . LEU A 1 222 ? 2.238 -25.118 44.980 1.00 39.81 222 LEU A N 1
ATOM 1791 C CA . LEU A 1 222 ? 2.592 -25.951 46.120 1.00 39.81 222 LEU A CA 1
ATOM 1792 C C . LEU A 1 222 ? 1.611 -25.609 47.244 1.00 39.81 222 LEU A C 1
ATOM 1794 O O . LEU A 1 222 ? 1.650 -24.511 47.795 1.00 39.81 222 LEU A O 1
ATOM 1798 N N . VAL A 1 223 ? 0.706 -26.537 47.539 1.00 39.69 223 VAL A N 1
ATOM 1799 C CA . VAL A 1 223 ? -0.092 -26.510 48.766 1.00 39.69 223 VAL A CA 1
ATOM 1800 C C . VAL A 1 223 ? 0.809 -27.039 49.890 1.00 39.69 223 VAL A C 1
ATOM 1802 O O . VAL A 1 223 ? 1.423 -28.089 49.691 1.00 39.69 223 VAL A O 1
ATOM 1805 N N . PRO A 1 224 ? 0.951 -26.334 51.023 1.00 45.47 224 PRO A N 1
ATOM 1806 C CA . PRO A 1 224 ? 1.720 -26.832 52.157 1.00 45.47 224 PRO A CA 1
ATOM 1807 C C . PRO A 1 224 ? 0.897 -27.851 52.962 1.00 45.47 224 PRO A C 1
ATOM 1809 O O . PRO A 1 224 ? -0.286 -27.615 53.215 1.00 45.47 224 PRO A O 1
ATOM 1812 N N . GLU A 1 225 ? 1.539 -28.946 53.374 1.00 52.41 225 GLU A N 1
ATOM 1813 C CA . GLU A 1 225 ? 1.145 -29.742 54.550 1.00 52.41 225 GLU A CA 1
ATOM 1814 C C . GLU A 1 225 ? 1.969 -29.304 55.765 1.00 52.41 225 GLU A C 1
ATOM 1816 O O . GLU A 1 225 ? 3.175 -29.004 55.581 1.00 52.41 225 GLU A O 1
#

pLDDT: mean 88.33, std 13.62, range [35.59, 98.19]

Solvent-accessible surface area (backbone atoms only — not comparable to full-atom values): 13157 Å² total; per-residue (Å²): 133,67,53,34,31,32,53,37,51,57,49,53,48,43,67,58,51,74,88,51,88,52,65,70,59,31,49,52,26,51,42,43,45,50,29,57,74,74,45,46,87,64,38,47,57,34,34,45,67,65,38,63,56,58,46,58,60,76,55,71,70,56,22,50,52,36,52,54,53,42,77,75,71,48,55,74,55,83,89,53,74,65,26,59,55,49,22,49,49,39,43,76,70,59,46,40,58,84,90,42,55,69,56,33,40,57,53,21,46,34,24,75,70,61,26,55,26,35,37,40,72,50,52,84,68,63,53,19,65,71,36,44,68,49,43,46,58,55,33,46,76,74,75,38,60,65,36,52,61,36,36,47,73,75,69,49,64,91,67,80,70,95,43,73,68,61,49,52,52,50,50,55,51,49,53,53,33,58,76,44,74,65,38,64,66,58,50,52,50,55,53,50,54,45,59,73,66,69,76,61,89,86,82,87,77,83,83,89,68,78,83,74,88,76,78,77,77,81,80,79,77,81,78,86,130

Secondary structure (DSSP, 8-state):
-PEEEEE-HHHHHHHHSPPPSSHHHHHHHHHHHHHHHHTGGGEEEEB-HHHHHHTTSS-HHHHHHHHHHHHHH-PBPPP-HHHHHHHHHHHHTTSS-GGGHHHHHHHHHHHHTT-SEEE---TTTTS-HHHHHHHHHHHHHTT-PPPEEE-TTTTSTT-----HHHHHHHHHHHHHHHHTTT-HHHHHHHHHHHHHHS-----------PPP-------------

Radius of gyration: 23.51 Å; Cα contacts (8 Å, |Δi|>4): 233; chains: 1; bounding box: 60×51×72 Å

Mean predicted aligned error: 7.88 Å

Sequence (225 aa):
MQSTVYVETSIINYLTALPSEDFLTAASQQITQEWWKKRRFHFQLYISSLVVKEVKYGGKEATRKRLQLLQCCIPLLEWQPEVLELADIFVKQKALVDSAKEDALHIAVATIHRLDYLLTWNCQSIANMEIQQKIAPICAEQGYEMPSICTPQTLMGNIMWHDSVVEEIHKGRAEQAERFNGDLKAIYGDLKEEQERCGLKLVSFPKRRKPSNAKEEPCRLLVPE

Foldseek 3Di:
DQAAEEEALQLLLLCQDDQDPPPVSNVLSVLSVCCVVPPPVSYAYAYEVLSVVVLCPDDPVSSVSSVVVPVPHHYYDDDDPQLLVLLVLCPVLVLDDPVCSSLSSLQSSCFVVVGQEYEDPPCVTNVPVSSVVVSQVSCVVVVTGTHHYDYSVVSVPPPDDDDVVVVVVVVVVVVLCVVVVNPPVVSVVVVVVCVVVVPDDDDDDDDDDDPPPPPDDDDPDDDDD